Protein AF-A0AAQ3MXI7-F1 (afdb_monomer)

Solvent-accessible surface area (backbone atoms only — not comparable to full-atom values): 11170 Å² total; per-residue (Å²): 131,77,76,65,65,65,62,57,62,61,62,62,60,54,59,58,51,54,52,52,50,52,53,50,52,52,50,51,53,52,52,51,53,51,50,54,51,51,49,54,50,47,55,51,50,54,50,51,54,51,50,53,49,50,46,53,56,48,53,52,46,34,42,71,80,42,68,38,45,73,67,54,56,55,46,55,70,72,38,41,95,91,40,75,55,48,53,57,54,54,54,48,53,50,50,56,52,49,50,54,42,53,49,54,48,51,55,46,64,69,40,98,68,68,56,60,70,60,50,50,55,44,52,50,49,47,47,54,64,24,62,81,42,47,48,49,80,72,53,51,54,70,62,55,51,52,52,57,56,53,52,70,71,58,87,69,100,57,73,63,62,58,53,51,49,52,49,56,49,49,53,49,41,54,50,54,50,51,52,54,49,55,53,51,56,48,52,55,51,52,53,50,52,42,47,74,72,75,94

Foldseek 3Di:
DPPPVVVVVVVVVVVVVVVVVVVVVVVVVVVVVVVVVVVVVVVLVVVLVVLVVVLVVLVVVCVVVQLADVLLVVQVVPADPVHPCSSVVLVVVLLVLLVVLLVQLVVQLPDPDHPLVSNVVSLVVNCVSCVSGSCNVPLVSVVLNVVLVVVVVPDDPDPPPSSVSNVVSSVSNVVSSVVSVVSVVVSVVSVVVSVVSVD

Sequence (199 aa):
MASSQYKESQHLGLRGGIQNDKLAFEKIIIMQQEEIKMESLRLSMDGLVQLQKQLVDYTASLFHEGFLDEQFNQLQQLQDESNPDFVVEVVTLFFEDAERLLNELSKTLGQPSIDFKKLDAHVHQLKGSSSSWCLYKYLKFDEVIKNAALEHREFTESAFPSETLARNKTLKVTHEYSLVKSKLETLLRMEQQILAAGG

Mean predicted aligned error: 14.1 Å

Nearest PDB structures (foldseek):
  4euk-assembly1_B  TM=8.277E-01  e=2.729E-11  Arabidopsis thaliana
  3us6-assembly1_A  TM=8.211E-01  e=1.103E-10  Medicago truncatula
  4g78-assembly1_A  TM=8.743E-01  e=2.508E-08  Medicago truncatula
  5f5p-assembly2_H  TM=2.433E-01  e=5.923E-01  Homo sapiens
  2efk-assembly1_A-2  TM=2.640E-01  e=2.969E+00  Homo sapiens

pLDDT: mean 72.38, std 15.72, range [35.78, 95.06]

Secondary structure (DSSP, 8-state):
-TTSHHHHHHHHHHHHHHHHHHHHHHHHHHHHHHHHHHHHHHHHHHHHHHHHHHHHHHHHHHHHHTSS-HHHHHHHHT-BTTBTTHHHHHHHHHHHHHHHHHHHHHHHHTSSS--HHHHHHHHHHHHHHHHTSTTHHHH-HHHHHHHHHHHTTS--S-HHHHHHHHHHHHHHHHHHHHHHHHHHHHHHHHHHHHHHTT-

Radius of gyration: 34.11 Å; Cα contacts (8 Å, |Δi|>4): 88; chains: 1; bounding box: 52×32×130 Å

InterPro domains:
  IPR008207 Signal transduction histidine kinase, phosphotransfer (Hpt) domain [PF01627] (89-132)
  IPR008207 Signal transduction histidine kinase, phosphotransfer (Hpt) domain [PS50894] (83-197)
  IPR036641 HPT domain superfamily [G3DSA:1.20.120.160] (43-199)
  IPR036641 HPT dom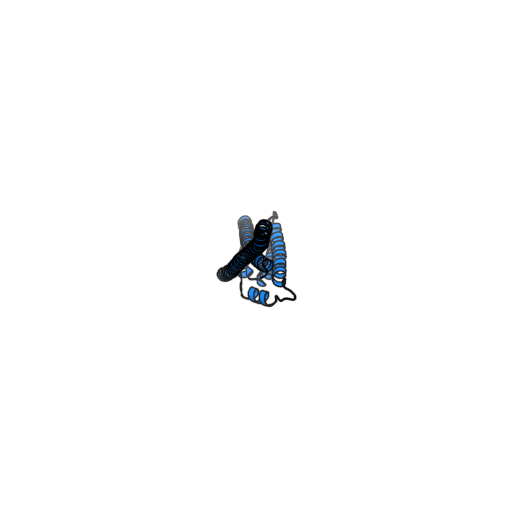ain superfamily [SSF47226] (49-193)
  IPR045871 Histidi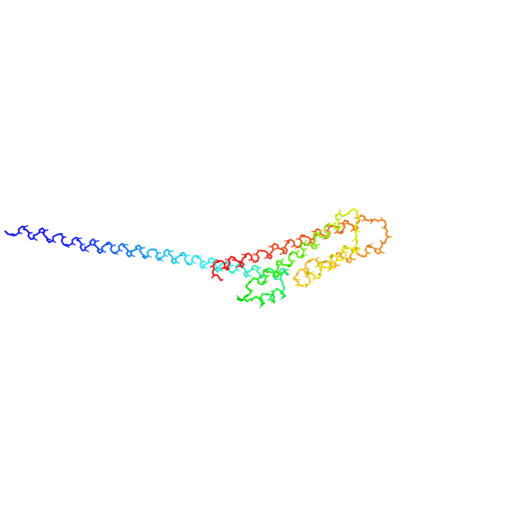ne-containing phosphotransfer protein 1-5/Phosphorelay intermediate protein YPD1 [PTHR28242] (50-194)

Structure (mmCIF, N/CA/C/O backbone):
data_AF-A0AAQ3MXI7-F1
#
_entry.id   AF-A0AAQ3MXI7-F1
#
loop_
_atom_site.group_PDB
_atom_site.id
_atom_site.type_symbol
_atom_site.label_atom_id
_atom_site.label_alt_id
_atom_site.label_comp_id
_atom_site.label_asym_id
_atom_site.label_entity_id
_atom_site.label_seq_id
_atom_site.pdbx_PDB_ins_code
_atom_site.Cartn_x
_atom_site.Cartn_y
_atom_site.Cartn_z
_atom_site.occupancy
_atom_site.B_iso_or_equiv
_atom_site.auth_seq_id
_atom_site.auth_comp_id
_atom_site.auth_asym_id
_atom_site.auth_atom_id
_atom_site.pdbx_PDB_model_num
ATOM 1 N N . MET A 1 1 ? -24.802 9.235 91.447 1.00 49.22 1 MET A N 1
ATOM 2 C CA . MET A 1 1 ? -24.653 8.108 90.494 1.00 49.22 1 MET A CA 1
ATOM 3 C C . MET A 1 1 ? -25.095 8.424 89.055 1.00 49.22 1 MET A C 1
ATOM 5 O O . MET A 1 1 ? -24.730 7.668 88.172 1.00 49.22 1 MET A O 1
ATOM 9 N N . ALA A 1 2 ? -25.771 9.547 88.762 1.00 47.91 2 ALA A N 1
ATOM 10 C CA . ALA A 1 2 ? -26.290 9.841 87.412 1.00 47.91 2 ALA A CA 1
ATOM 11 C C . ALA A 1 2 ? -25.309 10.520 86.418 1.00 47.91 2 ALA A C 1
ATOM 13 O O . ALA A 1 2 ? -25.630 10.651 85.245 1.00 47.91 2 ALA A O 1
ATOM 14 N N . SER A 1 3 ? -24.111 10.944 86.845 1.00 47.56 3 SER A N 1
ATOM 15 C CA . SER A 1 3 ? -23.201 11.732 85.984 1.00 47.56 3 SER A CA 1
ATOM 16 C C . SER A 1 3 ? -22.253 10.885 85.112 1.00 47.56 3 SER A C 1
ATOM 18 O O . SER A 1 3 ? -21.658 11.392 84.166 1.00 47.56 3 SER A O 1
ATOM 20 N N . SER A 1 4 ? -22.119 9.581 85.394 1.00 51.41 4 SER A N 1
ATOM 21 C CA . SER A 1 4 ? -21.195 8.699 84.656 1.00 51.41 4 SER A CA 1
ATOM 22 C C . SER A 1 4 ? -21.821 8.084 83.397 1.00 51.41 4 SER A C 1
ATOM 24 O O . SER A 1 4 ? -21.136 7.919 82.396 1.00 51.41 4 SER A O 1
ATOM 26 N N . GLN A 1 5 ? -23.134 7.822 83.399 1.00 48.19 5 GLN A N 1
ATOM 27 C CA . GLN A 1 5 ? -23.831 7.195 82.262 1.00 48.19 5 GLN A CA 1
ATOM 28 C C . GLN A 1 5 ? -24.098 8.159 81.090 1.00 48.19 5 GLN A C 1
ATOM 30 O O . GLN A 1 5 ? -24.275 7.724 79.950 1.00 48.19 5 GLN A O 1
ATOM 35 N N . TYR A 1 6 ? -24.067 9.475 81.332 1.00 40.91 6 TYR A N 1
ATOM 36 C CA . TYR A 1 6 ? -24.297 10.476 80.283 1.00 40.91 6 TYR A CA 1
ATOM 37 C C . TYR A 1 6 ? -23.060 10.743 79.407 1.00 40.91 6 TYR A C 1
ATOM 39 O O . TYR A 1 6 ? -23.203 11.172 78.264 1.00 40.91 6 TYR A O 1
ATOM 47 N N . LYS A 1 7 ? -21.844 10.449 79.896 1.00 49.06 7 LYS A N 1
ATOM 48 C CA . LYS A 1 7 ? -20.606 10.586 79.102 1.00 49.06 7 LYS A CA 1
ATOM 49 C C . LYS A 1 7 ? -20.312 9.375 78.213 1.00 49.06 7 LYS A C 1
ATOM 51 O O . LYS A 1 7 ? -19.715 9.541 77.156 1.00 49.06 7 LYS A O 1
ATOM 56 N N . GLU A 1 8 ? -20.776 8.185 78.585 1.00 44.69 8 GLU A N 1
ATOM 57 C CA . GLU A 1 8 ? -20.569 6.962 77.791 1.00 44.69 8 GLU A CA 1
ATOM 58 C C . GLU A 1 8 ? -21.511 6.865 76.581 1.00 44.69 8 GLU A C 1
ATOM 60 O O . GLU A 1 8 ? -21.140 6.331 75.537 1.00 44.69 8 GLU A O 1
ATOM 65 N N . SER A 1 9 ? -22.693 7.481 76.669 1.00 43.31 9 SER A N 1
ATOM 66 C CA . SER A 1 9 ? -23.689 7.456 75.590 1.00 43.31 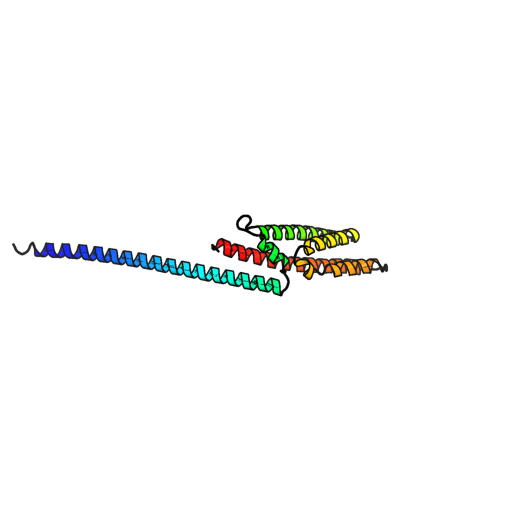9 SER A CA 1
ATOM 67 C C . SER A 1 9 ? -23.338 8.372 74.404 1.00 43.31 9 SER A C 1
ATOM 69 O O . SER A 1 9 ? -23.817 8.143 73.297 1.00 43.31 9 SER A O 1
ATOM 71 N N . GLN A 1 10 ? -22.465 9.374 74.585 1.00 48.25 10 GLN A N 1
ATOM 72 C CA . GLN A 1 10 ? -22.017 10.241 73.481 1.00 48.25 10 GLN A CA 1
ATOM 73 C C . GLN A 1 10 ? -20.818 9.683 72.701 1.00 48.25 10 GLN A C 1
ATOM 75 O O . GLN A 1 10 ? -20.609 10.059 71.550 1.00 48.25 10 GLN A O 1
ATOM 80 N N . HIS A 1 11 ? -20.058 8.743 73.270 1.00 46.53 11 HIS A N 1
ATOM 81 C CA . HIS A 1 11 ? -18.867 8.196 72.612 1.00 46.53 11 HIS A CA 1
ATOM 82 C C . HIS A 1 11 ? -19.168 7.014 71.669 1.00 46.53 11 HIS A C 1
ATOM 84 O O . HIS A 1 11 ? -18.399 6.752 70.742 1.00 46.53 11 HIS A O 1
ATOM 90 N N . LEU A 1 12 ? -20.299 6.325 71.868 1.00 46.84 12 LEU A N 1
ATOM 91 C CA . LEU A 1 12 ? -20.725 5.170 71.063 1.00 46.84 12 LEU A CA 1
ATOM 92 C C . LEU A 1 12 ? -21.532 5.555 69.806 1.00 46.84 12 LEU A C 1
ATOM 94 O O . LEU A 1 12 ? -21.466 4.840 68.809 1.00 46.84 12 LEU A O 1
ATOM 98 N N . GLY A 1 13 ? -22.219 6.706 69.800 1.00 43.72 13 GLY A N 1
ATOM 99 C CA . GLY A 1 13 ? -22.967 7.202 68.630 1.00 43.72 13 GLY A CA 1
ATOM 100 C C . GLY A 1 13 ? -22.093 7.814 67.526 1.00 43.72 13 GLY A C 1
ATOM 101 O O . GLY A 1 13 ? -22.430 7.732 66.348 1.00 43.72 13 GLY A O 1
ATOM 102 N N . LEU A 1 14 ? -20.931 8.372 67.880 1.00 47.31 14 LEU A N 1
ATOM 103 C CA . LEU A 1 14 ? -20.031 9.028 66.922 1.00 47.31 14 LEU A CA 1
ATOM 104 C C . LEU A 1 14 ? -19.205 8.027 66.101 1.00 47.31 14 LEU A C 1
ATOM 106 O O . LEU A 1 14 ? -18.895 8.277 64.941 1.00 47.31 14 LEU A O 1
ATOM 110 N N . ARG A 1 15 ? -18.879 6.857 66.664 1.00 48.19 15 ARG A N 1
ATOM 111 C CA . ARG A 1 15 ? -18.012 5.868 66.002 1.00 48.19 15 ARG A CA 1
ATOM 112 C C . ARG A 1 15 ? -18.724 5.097 64.879 1.00 48.19 15 ARG A C 1
ATOM 114 O O . ARG A 1 15 ? -18.084 4.754 63.893 1.00 48.19 15 ARG A O 1
ATOM 121 N N . GLY A 1 16 ? -20.037 4.872 65.003 1.00 47.38 16 GLY A N 1
ATOM 122 C CA . GLY A 1 16 ? -20.864 4.233 63.967 1.00 47.38 16 GLY A CA 1
ATOM 123 C C . GLY A 1 16 ? -21.221 5.158 62.795 1.00 47.38 16 GLY A C 1
ATOM 124 O O . GLY A 1 16 ? -21.245 4.706 61.654 1.00 47.38 16 GLY A O 1
ATOM 125 N N . GLY A 1 17 ? -21.428 6.457 63.056 1.00 50.31 17 GLY A N 1
ATOM 126 C CA . GLY A 1 17 ? -21.666 7.469 62.016 1.00 50.31 17 GLY A CA 1
ATOM 127 C C . GLY A 1 17 ? -20.436 7.713 61.137 1.00 50.31 17 GLY A C 1
ATOM 128 O O . GLY A 1 17 ? -20.529 7.638 59.919 1.00 50.31 17 GLY A O 1
ATOM 129 N N . ILE A 1 18 ? -19.255 7.866 61.749 1.00 53.06 18 ILE A N 1
ATOM 130 C CA . ILE A 1 18 ? -17.993 8.106 61.023 1.00 53.06 18 ILE A CA 1
ATOM 131 C C . ILE A 1 18 ? -17.599 6.908 60.138 1.00 53.06 18 ILE A C 1
ATOM 133 O O . ILE A 1 18 ? -17.061 7.089 59.047 1.00 53.06 18 ILE A O 1
ATOM 137 N N . GLN A 1 19 ? -17.865 5.673 60.581 1.00 54.72 19 GLN A N 1
ATOM 138 C CA . GLN A 1 19 ? -17.581 4.469 59.791 1.00 54.72 19 GLN A CA 1
ATOM 139 C C . GLN A 1 19 ? -18.526 4.344 58.579 1.00 54.72 19 GLN A C 1
ATOM 141 O O . GLN A 1 19 ? -18.075 3.973 57.496 1.00 54.72 19 GLN A O 1
ATOM 146 N N . ASN A 1 20 ? -19.812 4.682 58.750 1.00 57.47 20 ASN A N 1
ATOM 147 C CA . ASN A 1 20 ? -20.796 4.708 57.663 1.00 57.47 20 ASN A CA 1
ATOM 148 C C . ASN A 1 20 ? -20.512 5.824 56.653 1.00 57.47 20 ASN A C 1
ATOM 150 O O . ASN A 1 20 ? -20.605 5.575 55.453 1.00 57.47 20 ASN A O 1
ATOM 154 N N . ASP A 1 21 ? -20.095 7.005 57.114 1.00 69.44 21 ASP A N 1
ATOM 155 C CA . ASP A 1 21 ? -19.675 8.099 56.236 1.00 69.44 21 ASP A CA 1
ATOM 156 C C . ASP A 1 21 ? -18.425 7.709 55.447 1.00 69.44 21 ASP A C 1
ATOM 158 O O . ASP A 1 21 ? -18.384 7.879 54.232 1.00 69.44 21 ASP A O 1
ATOM 162 N N . LYS A 1 22 ? -17.428 7.090 56.095 1.00 74.94 22 LYS A N 1
ATOM 163 C CA . LYS A 1 22 ? -16.224 6.595 55.412 1.00 74.94 22 LYS A CA 1
ATOM 164 C C . LYS A 1 22 ? -16.557 5.564 54.327 1.00 74.94 22 LYS A C 1
ATOM 166 O O . LYS A 1 22 ? -16.015 5.650 53.229 1.00 74.94 22 LYS A O 1
ATOM 171 N N . LEU A 1 23 ? -17.468 4.631 54.611 1.00 77.81 23 LEU A N 1
ATOM 172 C CA . LEU A 1 23 ? -17.934 3.640 53.638 1.00 77.81 23 LEU A CA 1
ATOM 173 C C . LEU A 1 23 ? -18.733 4.288 52.493 1.00 77.81 23 LEU A C 1
ATOM 175 O O . LEU A 1 23 ? -18.631 3.854 51.347 1.00 77.81 23 LEU A O 1
ATOM 179 N N . ALA A 1 24 ? -19.521 5.326 52.782 1.00 81.88 24 ALA A N 1
ATOM 180 C CA . ALA A 1 24 ? -20.232 6.096 51.767 1.00 81.88 24 ALA A CA 1
ATOM 181 C C . ALA A 1 24 ? -19.259 6.856 50.851 1.00 81.88 24 ALA A C 1
ATOM 183 O O . ALA A 1 24 ? -19.406 6.794 49.632 1.00 81.88 24 ALA A O 1
ATOM 184 N N . PHE A 1 25 ? -18.226 7.492 51.412 1.00 78.69 25 PHE A N 1
ATOM 185 C CA . PHE A 1 25 ? -17.160 8.138 50.641 1.00 78.69 25 PHE A CA 1
ATOM 186 C C . PHE A 1 25 ? -16.397 7.142 49.762 1.00 78.69 25 PHE A C 1
ATOM 188 O O . PHE A 1 25 ? -16.161 7.419 48.590 1.00 78.69 25 PHE A O 1
ATOM 195 N N . GLU A 1 26 ? -16.054 5.968 50.292 1.00 85.12 26 GLU A N 1
ATOM 196 C CA . GLU A 1 26 ? -15.355 4.923 49.538 1.00 85.12 26 GLU A CA 1
ATOM 197 C C . GLU A 1 26 ? -16.203 4.403 48.366 1.00 85.12 26 GLU A C 1
ATOM 199 O O . GLU A 1 26 ? -15.708 4.294 47.245 1.00 85.12 26 GLU A O 1
ATOM 204 N N . LYS A 1 27 ? -17.512 4.197 48.577 1.00 86.25 27 LYS A N 1
ATOM 205 C CA . LYS A 1 27 ? -18.454 3.858 47.497 1.00 86.25 27 LYS A CA 1
ATOM 206 C C . LYS A 1 27 ? -18.556 4.956 46.439 1.00 86.25 27 LYS A C 1
ATOM 208 O O . LYS A 1 27 ? -18.598 4.636 45.257 1.00 86.25 27 LYS A O 1
ATOM 213 N N . ILE A 1 28 ? -18.586 6.229 46.839 1.00 87.81 28 ILE A N 1
ATOM 214 C CA . ILE A 1 28 ? -18.620 7.362 45.900 1.00 87.81 28 ILE A CA 1
ATOM 215 C C . ILE A 1 28 ? -17.356 7.388 45.036 1.00 87.81 28 ILE A C 1
ATOM 217 O O . ILE A 1 28 ? -17.464 7.547 43.823 1.00 87.81 28 ILE A O 1
ATOM 221 N N . ILE A 1 29 ? -16.178 7.171 45.627 1.00 86.56 29 ILE A N 1
ATOM 222 C CA . ILE A 1 29 ? -14.918 7.117 44.873 1.00 86.56 29 ILE A CA 1
ATOM 223 C C . ILE A 1 29 ? -14.911 5.950 43.880 1.00 86.56 29 ILE A C 1
ATOM 225 O O . ILE A 1 29 ? -14.522 6.143 42.731 1.00 86.56 29 ILE A O 1
ATOM 229 N N . ILE A 1 30 ? -15.371 4.762 44.285 1.00 89.19 30 ILE A N 1
ATOM 230 C CA . ILE A 1 30 ? -15.449 3.595 43.391 1.00 89.19 30 ILE A CA 1
ATOM 231 C C . ILE A 1 30 ? -16.408 3.864 42.223 1.00 89.19 30 ILE A C 1
ATOM 233 O O . ILE A 1 30 ? -16.045 3.620 41.076 1.00 89.19 30 ILE A O 1
ATOM 237 N N . MET A 1 31 ? -17.594 4.424 42.484 1.00 86.88 31 MET A N 1
ATOM 238 C CA . MET A 1 31 ? -18.558 4.764 41.427 1.00 86.88 31 MET A CA 1
ATOM 239 C C . MET A 1 31 ? -17.995 5.799 40.446 1.00 86.88 31 MET A C 1
ATOM 241 O O . MET A 1 31 ? -18.136 5.629 39.240 1.00 86.88 31 MET A O 1
ATOM 245 N N . GLN A 1 32 ? -17.301 6.831 40.940 1.00 85.06 32 GLN A N 1
ATOM 246 C CA . GLN A 1 32 ? -16.642 7.818 40.079 1.00 85.06 32 GLN A CA 1
ATOM 247 C C . GLN A 1 32 ? -15.519 7.195 39.241 1.00 85.06 32 GLN A C 1
ATOM 249 O O . GLN A 1 32 ? -15.362 7.537 38.072 1.00 85.06 32 GLN A O 1
ATOM 254 N N . GLN A 1 33 ? -14.748 6.258 39.802 1.00 79.00 33 GLN A N 1
ATOM 255 C CA . GLN A 1 33 ? -13.725 5.530 39.046 1.00 79.00 33 GLN A CA 1
ATOM 256 C C . GLN A 1 33 ? -14.333 4.643 37.953 1.00 79.00 33 GLN A C 1
ATOM 258 O O . GLN A 1 33 ? -13.790 4.595 36.849 1.00 79.00 33 GLN A O 1
ATOM 263 N N . GLU A 1 34 ? -15.452 3.965 38.222 1.00 89.44 34 GLU A N 1
ATOM 264 C CA . GLU A 1 34 ? -16.161 3.180 37.206 1.00 89.44 34 GLU A CA 1
ATOM 265 C C . GLU A 1 34 ? -16.783 4.060 36.117 1.00 89.44 34 GLU A C 1
ATOM 267 O O . GLU A 1 34 ? -16.694 3.711 34.942 1.00 89.44 34 GLU A O 1
ATOM 272 N N . GLU A 1 35 ? -17.344 5.217 36.473 1.00 90.50 35 GLU A N 1
ATOM 273 C CA . GLU A 1 35 ? -17.891 6.184 35.516 1.00 90.50 35 GLU A CA 1
ATOM 274 C C . GLU A 1 35 ? -16.799 6.736 34.589 1.00 90.50 35 GLU A C 1
ATOM 276 O O . GLU A 1 35 ? -16.945 6.688 33.368 1.00 90.50 35 GLU A O 1
ATOM 281 N N . ILE A 1 36 ? -15.653 7.149 35.146 1.00 87.12 36 ILE A N 1
ATOM 282 C CA . ILE A 1 36 ? -14.482 7.588 34.369 1.00 87.12 36 ILE A CA 1
ATOM 283 C C . ILE A 1 36 ? -13.983 6.464 33.452 1.00 87.12 36 ILE A C 1
ATOM 285 O O . ILE A 1 36 ? -13.644 6.706 32.293 1.00 87.12 36 ILE A O 1
ATOM 289 N N . LYS A 1 37 ? -13.947 5.221 33.946 1.00 88.88 37 LYS A N 1
ATOM 290 C CA . LYS A 1 37 ? -13.528 4.061 33.153 1.00 88.88 37 LYS A CA 1
ATOM 291 C C . LYS A 1 37 ? -14.500 3.775 32.006 1.00 88.88 37 LYS A C 1
ATOM 293 O O . LYS A 1 37 ? -14.053 3.493 30.898 1.00 88.88 37 LYS A O 1
ATOM 298 N N . MET A 1 38 ? -15.806 3.857 32.251 1.00 84.00 38 MET A N 1
ATOM 299 C CA . MET A 1 38 ? -16.835 3.656 31.228 1.00 84.00 38 MET A CA 1
ATOM 300 C C . MET A 1 38 ? -16.818 4.763 30.176 1.00 84.00 38 MET A C 1
ATOM 302 O O . MET A 1 38 ? -16.929 4.464 28.991 1.00 84.00 38 MET A O 1
ATOM 306 N N . GLU A 1 39 ? -16.616 6.016 30.579 1.00 87.44 39 GLU A N 1
ATOM 307 C CA . GLU A 1 39 ? -16.482 7.133 29.643 1.00 87.44 39 GLU A CA 1
ATOM 308 C C . GLU A 1 39 ? -15.208 7.003 28.796 1.00 87.44 39 GLU A C 1
ATOM 310 O O . GLU A 1 39 ? -15.249 7.159 27.578 1.00 87.44 39 GLU A O 1
ATOM 315 N N . SER A 1 40 ? -14.090 6.595 29.405 1.00 78.31 40 SER A N 1
ATOM 316 C CA . SER A 1 40 ? -12.856 6.282 28.675 1.00 78.31 40 SER A CA 1
ATOM 317 C C . SER A 1 40 ? -13.042 5.141 27.668 1.00 78.31 40 SER A C 1
ATOM 319 O O . SER A 1 40 ? -12.479 5.199 26.576 1.00 78.31 40 SER A O 1
ATOM 321 N N . LEU A 1 41 ? -13.811 4.105 28.018 1.00 83.44 41 LEU A N 1
ATOM 322 C CA . LEU A 1 41 ? -14.127 2.996 27.113 1.00 83.44 41 LEU A CA 1
ATOM 323 C C . LEU A 1 41 ? -15.030 3.445 25.958 1.00 83.44 41 LEU A C 1
ATOM 325 O O . LEU A 1 41 ? -14.797 3.044 24.821 1.00 83.44 41 LEU A O 1
ATOM 329 N N . ARG A 1 42 ? -16.024 4.298 26.226 1.00 79.88 42 ARG A N 1
ATOM 330 C CA . ARG A 1 42 ? -16.899 4.874 25.193 1.00 79.88 42 ARG A CA 1
ATOM 331 C C . ARG A 1 42 ? -16.119 5.727 24.203 1.00 79.88 42 ARG A C 1
ATOM 333 O O . ARG A 1 42 ? -16.211 5.475 23.011 1.00 79.88 42 ARG A O 1
ATOM 340 N N . LEU A 1 43 ? -15.286 6.644 24.694 1.00 80.19 43 LEU A N 1
ATOM 341 C CA . LEU A 1 43 ? -14.424 7.476 23.848 1.00 80.19 43 LEU A CA 1
ATOM 342 C C . LEU A 1 43 ? -13.487 6.629 22.972 1.00 80.19 43 LEU A C 1
ATOM 344 O O . LEU A 1 43 ? -13.270 6.954 21.806 1.00 80.19 43 LEU A O 1
ATOM 348 N N . SER A 1 44 ? -12.960 5.522 23.509 1.00 81.50 44 SER A N 1
ATOM 349 C CA . SER A 1 44 ? -12.146 4.571 22.742 1.00 81.50 44 SER A CA 1
ATOM 350 C C . SER A 1 44 ? -12.954 3.852 21.656 1.00 81.50 44 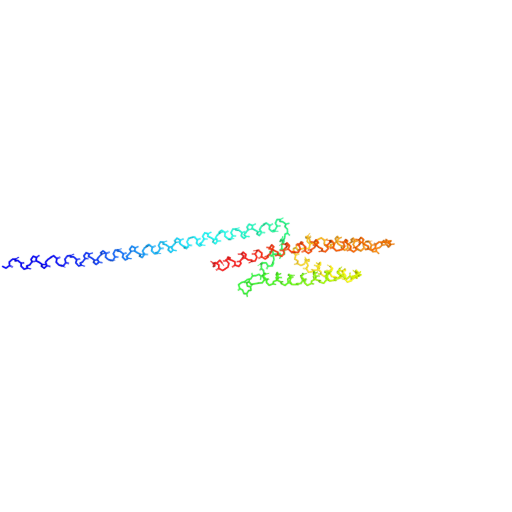SER A C 1
ATOM 352 O O . SER A 1 44 ? -12.461 3.681 20.543 1.00 81.50 44 SER A O 1
ATOM 354 N N . MET A 1 45 ? -14.186 3.437 21.964 1.00 83.06 45 MET A N 1
ATOM 355 C CA . MET A 1 45 ? -15.078 2.769 21.011 1.00 83.06 45 MET A CA 1
ATOM 356 C C . MET A 1 45 ? -15.515 3.724 19.892 1.00 83.06 45 MET A C 1
ATOM 358 O O . MET A 1 45 ? -15.453 3.364 18.720 1.00 83.06 45 MET A O 1
ATOM 362 N N . ASP A 1 46 ? -15.888 4.958 20.235 1.00 85.50 46 ASP A N 1
ATOM 363 C CA . ASP A 1 46 ? -16.264 5.988 19.262 1.00 85.50 46 ASP A CA 1
ATOM 364 C C . ASP A 1 46 ? -15.091 6.316 18.323 1.00 85.50 46 ASP A C 1
ATOM 366 O O . ASP A 1 46 ? -15.277 6.449 17.111 1.00 85.50 46 ASP A O 1
ATOM 370 N N . GLY A 1 47 ? -13.866 6.365 18.862 1.00 85.19 47 GLY A N 1
ATOM 371 C CA . GLY A 1 47 ? -12.642 6.516 18.073 1.00 85.19 47 GLY A CA 1
ATOM 372 C C . GLY A 1 47 ? -12.407 5.358 17.096 1.00 85.19 47 GLY A C 1
ATOM 373 O O . GLY A 1 47 ? -12.094 5.599 15.929 1.00 85.19 47 GLY A O 1
ATOM 374 N N . LEU A 1 48 ? -12.612 4.110 17.534 1.00 86.94 48 LEU A N 1
ATOM 375 C CA . LEU A 1 48 ? -12.486 2.925 16.677 1.00 86.94 48 LEU A CA 1
ATOM 376 C C . LEU A 1 48 ? -13.520 2.929 15.543 1.00 86.94 48 LEU A C 1
ATOM 378 O O . LEU A 1 48 ? -13.167 2.710 14.385 1.00 86.94 48 LEU A O 1
ATOM 382 N N . VAL A 1 49 ? -14.781 3.241 15.857 1.00 88.06 49 VAL A N 1
ATOM 383 C CA . VAL A 1 49 ? -15.862 3.346 14.863 1.00 88.06 49 VAL A CA 1
ATOM 384 C C . VAL A 1 49 ? -15.546 4.429 13.829 1.00 88.06 49 VAL A C 1
ATOM 386 O O . VAL A 1 49 ? -15.778 4.240 12.632 1.00 88.06 49 VAL A O 1
ATOM 389 N N . GLN A 1 50 ? -14.977 5.558 14.261 1.00 89.25 50 GLN A N 1
ATOM 390 C CA . GLN A 1 50 ? -14.564 6.619 13.348 1.00 89.25 50 GLN A CA 1
ATOM 391 C C . GLN A 1 50 ? -13.418 6.178 12.427 1.00 89.25 50 GLN A C 1
ATOM 393 O O . GLN A 1 50 ? -13.489 6.439 11.225 1.00 89.25 50 GLN A O 1
ATOM 398 N N . LEU A 1 51 ? -12.406 5.479 12.951 1.00 88.94 51 LEU A N 1
ATOM 399 C CA . LEU A 1 51 ? -11.298 4.941 12.153 1.00 88.94 51 LEU A CA 1
ATOM 400 C C . LEU A 1 51 ? -11.779 3.904 11.130 1.00 88.94 51 LEU A C 1
ATOM 402 O O . LEU A 1 51 ? -11.406 3.982 9.961 1.00 88.94 51 LEU A O 1
ATOM 406 N N . GLN A 1 52 ? -12.659 2.985 11.535 1.00 88.75 52 GLN A N 1
ATOM 407 C CA . GLN A 1 52 ? -13.268 2.003 10.633 1.00 88.75 52 GLN A CA 1
ATOM 408 C C . GLN A 1 52 ? -14.045 2.683 9.505 1.00 88.75 52 GLN A C 1
ATOM 410 O O . GLN A 1 52 ? -13.887 2.329 8.338 1.00 88.75 52 GLN A O 1
ATOM 415 N N . LYS A 1 53 ? -14.837 3.712 9.828 1.00 92.94 53 LYS A N 1
ATOM 416 C CA . LYS A 1 53 ? -15.542 4.497 8.811 1.00 92.94 53 LYS A CA 1
ATOM 417 C C . LYS A 1 53 ? -14.568 5.165 7.838 1.00 92.94 53 LYS A C 1
ATOM 419 O O . LYS A 1 53 ? -14.780 5.100 6.632 1.00 92.94 53 LYS A O 1
ATOM 424 N N . GLN A 1 54 ? -13.497 5.775 8.346 1.00 93.19 54 GLN A N 1
ATOM 425 C CA . GLN A 1 54 ? -12.475 6.389 7.497 1.00 93.19 54 GLN A CA 1
ATOM 426 C C . GLN A 1 54 ? -11.804 5.367 6.577 1.00 93.19 54 GLN A C 1
ATOM 428 O O . GLN A 1 54 ? -11.563 5.686 5.416 1.00 93.19 54 GLN A O 1
ATOM 433 N N . LEU A 1 55 ? -11.526 4.152 7.064 1.00 91.00 55 LEU A N 1
ATOM 434 C CA . LEU A 1 55 ? -10.962 3.080 6.245 1.00 91.00 55 LEU A CA 1
ATOM 435 C C . LEU A 1 55 ? -11.912 2.696 5.107 1.00 91.00 55 LEU A C 1
ATOM 437 O O . LEU A 1 55 ? -11.478 2.599 3.960 1.00 91.00 55 LEU A O 1
ATOM 441 N N . VAL A 1 56 ? -13.203 2.528 5.401 1.00 92.00 56 VAL A N 1
ATOM 442 C CA . VAL A 1 56 ? -14.223 2.211 4.389 1.00 92.00 56 VAL A CA 1
ATOM 443 C C . VAL A 1 56 ? -14.316 3.319 3.339 1.00 92.00 56 VAL A C 1
ATOM 445 O O . VAL A 1 56 ? -14.237 3.037 2.142 1.00 92.00 56 VAL A O 1
ATOM 448 N N . ASP A 1 57 ? -14.426 4.576 3.774 1.00 95.06 57 ASP A N 1
ATOM 449 C CA . ASP A 1 57 ? -14.532 5.733 2.878 1.00 95.06 57 ASP A CA 1
ATOM 450 C C . ASP A 1 57 ? -13.275 5.879 1.999 1.00 95.06 57 ASP A C 1
ATOM 452 O O . ASP A 1 57 ? -13.373 6.142 0.797 1.00 95.06 57 ASP A O 1
ATOM 456 N N . TYR A 1 58 ? -12.088 5.664 2.574 1.00 93.81 58 TYR A N 1
ATOM 457 C CA . TYR A 1 58 ? -10.819 5.722 1.849 1.00 93.81 58 TYR A CA 1
ATOM 458 C C . TYR A 1 58 ? -10.684 4.585 0.835 1.00 93.81 58 TYR A C 1
ATOM 460 O O . TYR A 1 58 ? -10.365 4.829 -0.325 1.00 93.81 58 TYR A O 1
ATOM 468 N N . THR A 1 59 ? -11.001 3.352 1.235 1.00 89.19 59 THR A N 1
ATOM 469 C CA . THR A 1 59 ? -10.983 2.183 0.344 1.00 89.19 59 THR A CA 1
ATOM 470 C C . THR A 1 59 ? -11.911 2.406 -0.849 1.00 89.19 59 THR A C 1
ATOM 472 O O . THR A 1 59 ? -11.507 2.218 -1.997 1.00 89.19 59 THR A O 1
ATOM 475 N N . ALA A 1 60 ? -13.129 2.899 -0.603 1.00 90.31 60 ALA A N 1
ATOM 476 C CA . ALA A 1 60 ? -14.076 3.242 -1.658 1.00 90.31 60 ALA A CA 1
ATOM 477 C C . ALA A 1 60 ? -13.534 4.328 -2.607 1.00 90.31 60 ALA A C 1
ATOM 479 O O . ALA A 1 60 ? -13.735 4.232 -3.820 1.00 90.31 60 ALA A O 1
ATOM 480 N N . SER A 1 61 ? -12.812 5.330 -2.085 1.00 92.19 61 SER A N 1
ATOM 481 C CA . SER A 1 61 ? -12.147 6.345 -2.914 1.00 92.19 61 SER A CA 1
ATOM 482 C C . SER A 1 61 ? -11.098 5.715 -3.829 1.00 92.19 61 SER A C 1
ATOM 484 O O . SER A 1 61 ? -11.079 6.014 -5.021 1.00 92.19 61 SER A O 1
ATOM 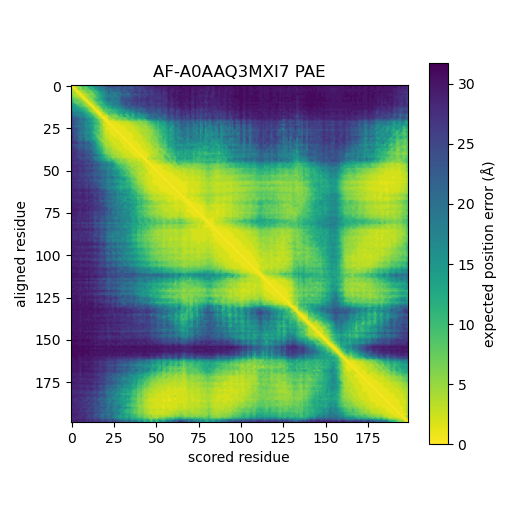486 N N . LEU A 1 62 ? -10.291 4.782 -3.317 1.00 86.12 62 LEU A N 1
ATOM 487 C CA . LEU A 1 62 ? -9.274 4.101 -4.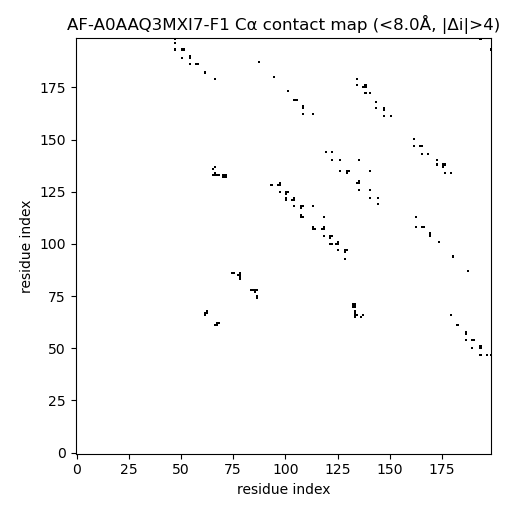114 1.00 86.12 62 LEU A CA 1
ATOM 488 C C . LEU A 1 62 ? -9.889 3.268 -5.246 1.00 86.12 62 LEU A C 1
ATOM 490 O O . LEU A 1 62 ? -9.377 3.307 -6.364 1.00 86.12 62 LEU A O 1
ATOM 494 N N . PHE A 1 63 ? -11.008 2.579 -5.008 1.00 85.19 63 PHE A N 1
ATOM 495 C CA . PHE A 1 63 ? -11.762 1.900 -6.072 1.00 85.19 63 PHE A CA 1
ATOM 496 C C . PHE A 1 63 ? -12.341 2.880 -7.099 1.00 85.19 63 PHE A C 1
ATOM 498 O O . PHE A 1 63 ? -12.289 2.620 -8.301 1.00 85.19 63 PHE A O 1
ATOM 505 N N . HIS A 1 64 ? -12.883 4.013 -6.645 1.00 86.31 64 HIS A N 1
ATOM 506 C CA . HIS A 1 64 ? -13.479 5.018 -7.526 1.00 86.31 64 HIS A CA 1
ATOM 507 C C . HIS A 1 64 ? -12.442 5.702 -8.423 1.00 86.31 64 HIS A C 1
ATOM 509 O O . HIS A 1 64 ? -12.663 5.858 -9.624 1.00 86.31 64 HIS A O 1
ATOM 515 N N . GLU A 1 65 ? -11.308 6.089 -7.843 1.00 82.06 65 GLU A N 1
ATOM 516 C CA . GLU A 1 65 ? -10.167 6.637 -8.572 1.00 82.06 65 GLU A CA 1
ATOM 517 C C . GLU A 1 65 ? -9.620 5.575 -9.543 1.00 82.06 65 GLU A C 1
ATOM 519 O O . GLU A 1 65 ? -9.259 5.903 -10.674 1.00 82.06 65 GLU A O 1
ATOM 524 N N . GLY A 1 66 ? -9.674 4.295 -9.140 1.00 77.06 66 GLY A N 1
ATOM 525 C CA . GLY A 1 66 ? -9.293 3.111 -9.915 1.00 77.06 66 GLY A CA 1
ATOM 526 C C . GLY A 1 66 ? -8.015 2.429 -9.424 1.00 77.06 66 GLY A C 1
ATOM 527 O O . GLY A 1 66 ? -7.517 1.539 -10.107 1.00 77.06 66 GLY A O 1
ATOM 528 N N . PHE A 1 67 ? -7.449 2.895 -8.297 1.00 77.00 67 PHE A N 1
ATOM 529 C CA . PHE A 1 67 ? -6.225 2.392 -7.647 1.00 77.00 67 PHE A CA 1
ATOM 530 C C . PHE A 1 67 ? -6.379 0.965 -7.141 1.00 77.00 67 PHE A C 1
ATOM 532 O O . PHE A 1 67 ? -5.385 0.252 -7.051 1.00 77.00 67 PHE A O 1
ATOM 539 N N . LEU A 1 68 ? -7.615 0.572 -6.840 1.00 80.69 68 LEU A N 1
ATOM 540 C CA . LEU A 1 68 ? -8.012 -0.789 -6.523 1.00 80.69 68 LEU A CA 1
ATOM 541 C C . LEU A 1 68 ? -8.996 -1.292 -7.583 1.00 80.69 68 LEU A C 1
ATOM 543 O O . LEU A 1 68 ? -9.760 -0.517 -8.167 1.00 80.69 68 LEU A O 1
ATOM 547 N N . ASP A 1 69 ? -8.982 -2.596 -7.818 1.00 80.38 69 ASP A N 1
ATOM 548 C CA . ASP A 1 69 ? -9.902 -3.305 -8.696 1.00 80.38 69 ASP A CA 1
ATOM 549 C C . ASP A 1 69 ? -10.301 -4.653 -8.080 1.00 80.38 69 ASP A C 1
ATOM 551 O O . ASP A 1 69 ? -9.954 -4.974 -6.943 1.00 80.38 69 ASP A O 1
ATOM 555 N N . GLU A 1 70 ? -11.060 -5.446 -8.829 1.00 81.12 70 GLU A N 1
ATOM 556 C CA . GLU A 1 70 ? -11.584 -6.725 -8.352 1.00 81.12 70 GLU A CA 1
ATOM 557 C C . GLU A 1 70 ? -10.492 -7.725 -7.930 1.00 81.12 70 GLU A C 1
ATOM 559 O O . GLU A 1 70 ? -10.743 -8.575 -7.079 1.00 81.12 70 GLU A O 1
ATOM 564 N N . GLN A 1 71 ? -9.267 -7.619 -8.458 1.00 77.75 71 GLN A N 1
ATOM 565 C CA . GLN A 1 71 ? -8.161 -8.479 -8.024 1.00 77.75 71 GLN A CA 1
ATOM 566 C C . GLN A 1 71 ? -7.745 -8.168 -6.584 1.00 77.75 71 GLN A C 1
ATOM 568 O O . GLN A 1 71 ? -7.372 -9.080 -5.850 1.00 77.75 71 GLN A O 1
ATOM 573 N N . PHE A 1 72 ? -7.869 -6.913 -6.141 1.00 80.50 72 PHE A N 1
ATOM 574 C CA . PHE A 1 72 ? -7.634 -6.565 -4.741 1.00 80.50 72 PHE A CA 1
ATOM 575 C C . PHE A 1 72 ? -8.679 -7.208 -3.817 1.00 80.50 72 PHE A C 1
ATOM 577 O O . PHE A 1 72 ? -8.319 -7.748 -2.775 1.00 80.50 72 PHE A O 1
ATOM 584 N N . ASN A 1 73 ? -9.952 -7.251 -4.230 1.00 83.44 73 ASN A N 1
ATOM 585 C CA . ASN A 1 73 ? -10.996 -7.965 -3.480 1.00 83.44 73 ASN A CA 1
ATOM 586 C C . ASN A 1 73 ? -10.681 -9.463 -3.363 1.00 83.44 73 ASN A C 1
ATOM 588 O O . ASN A 1 73 ? -10.859 -10.057 -2.302 1.00 83.44 73 ASN A O 1
ATOM 592 N N . GLN A 1 74 ? -10.193 -10.078 -4.443 1.00 83.00 74 GLN A N 1
ATOM 593 C CA . GLN A 1 74 ? -9.773 -11.482 -4.435 1.00 83.00 74 GLN A CA 1
ATOM 594 C C . GLN A 1 74 ? -8.584 -11.709 -3.498 1.00 83.00 74 GLN A C 1
ATOM 596 O O . GLN A 1 74 ? -8.566 -12.697 -2.772 1.00 83.00 74 GLN A O 1
ATOM 601 N N . LEU A 1 75 ? -7.623 -10.782 -3.473 1.00 82.81 75 LEU A N 1
ATOM 602 C CA . LEU A 1 75 ? -6.490 -10.826 -2.553 1.00 82.81 75 LEU A CA 1
ATOM 603 C C . LEU A 1 75 ? -6.954 -10.785 -1.089 1.00 82.81 75 LEU A C 1
ATOM 605 O O . LEU A 1 75 ? -6.505 -11.599 -0.287 1.00 82.81 75 LEU A O 1
ATOM 609 N N . GLN A 1 76 ? -7.890 -9.890 -0.756 1.00 82.81 76 GLN A N 1
ATOM 610 C CA . GLN A 1 76 ? -8.458 -9.801 0.592 1.00 82.81 76 GLN A CA 1
ATOM 611 C C . GLN A 1 76 ? -9.214 -11.075 0.999 1.00 82.81 76 GLN A C 1
ATOM 613 O O . GLN A 1 76 ? -9.156 -11.468 2.156 1.00 82.81 76 GLN A O 1
ATOM 618 N N . GLN A 1 77 ? -9.880 -11.762 0.064 1.00 85.31 77 GLN A N 1
ATOM 619 C CA . GLN A 1 77 ? -10.576 -13.030 0.343 1.00 85.31 77 GLN A CA 1
ATOM 620 C C . GLN A 1 77 ? -9.635 -14.201 0.658 1.00 85.31 77 GLN A C 1
ATOM 622 O O . GLN A 1 77 ? -10.081 -15.203 1.215 1.00 85.31 77 GLN A O 1
ATOM 627 N N . LEU A 1 78 ? -8.361 -14.105 0.274 1.00 85.75 78 LEU A N 1
ATOM 628 C CA . LEU A 1 78 ? -7.342 -15.112 0.576 1.00 85.75 78 LEU A CA 1
ATOM 629 C C . LEU A 1 78 ? -6.690 -14.900 1.949 1.00 85.75 78 LEU A C 1
ATOM 631 O O . LEU A 1 78 ? -5.976 -15.784 2.417 1.00 85.75 78 LEU A O 1
ATOM 635 N N . GLN A 1 79 ? -6.919 -13.747 2.581 1.00 84.00 79 GLN A N 1
ATOM 636 C CA . GLN A 1 79 ? -6.488 -13.484 3.947 1.00 84.00 79 GLN A CA 1
ATOM 637 C C . GLN A 1 79 ? -7.446 -14.157 4.934 1.00 84.00 79 GLN A C 1
ATOM 639 O O . GLN A 1 79 ? -8.665 -14.010 4.836 1.00 84.00 79 GLN A O 1
ATOM 644 N N . ASP A 1 80 ? -6.893 -14.872 5.908 1.00 86.00 80 ASP A N 1
ATOM 645 C CA . ASP A 1 80 ? -7.653 -15.551 6.956 1.00 86.00 80 ASP A CA 1
ATOM 646 C C . ASP A 1 80 ? -6.934 -15.469 8.314 1.00 86.00 80 ASP A C 1
ATOM 648 O O . ASP A 1 80 ? -5.865 -14.874 8.438 1.00 86.00 80 ASP A O 1
ATOM 652 N N . GLU A 1 81 ? -7.521 -16.061 9.356 1.00 84.62 81 GLU A N 1
ATOM 653 C CA . GLU A 1 81 ? -6.936 -16.072 10.707 1.00 84.62 81 GLU A CA 1
ATOM 654 C C . GLU A 1 81 ? -5.587 -16.813 10.784 1.00 84.62 81 GLU A C 1
ATOM 656 O O . GLU A 1 81 ? -4.805 -16.576 11.704 1.00 84.62 81 GLU A O 1
ATOM 661 N N . SER A 1 82 ? -5.306 -17.718 9.838 1.00 89.12 82 SER A N 1
ATOM 662 C CA . SER A 1 82 ? -4.044 -18.465 9.764 1.00 89.12 82 SER A CA 1
ATOM 663 C C . SER A 1 82 ? -2.955 -17.690 9.019 1.00 89.12 82 SER A C 1
ATOM 665 O O . SER A 1 82 ? -1.772 -17.954 9.242 1.00 89.12 82 SER A O 1
ATOM 667 N N . ASN A 1 83 ? -3.335 -16.743 8.158 1.00 84.25 83 ASN A N 1
ATOM 668 C CA . ASN A 1 83 ? -2.431 -15.841 7.455 1.00 84.25 83 ASN A CA 1
ATOM 669 C C . ASN A 1 83 ? -2.972 -14.395 7.418 1.00 84.25 83 ASN A C 1
ATOM 671 O O . ASN A 1 83 ? -3.390 -13.918 6.357 1.00 84.25 83 ASN A O 1
ATOM 675 N N . PRO A 1 84 ? -2.968 -13.682 8.561 1.00 84.62 84 PRO A N 1
ATOM 676 C CA . PRO A 1 84 ? -3.533 -12.337 8.661 1.00 84.62 84 PRO A CA 1
ATOM 677 C C . PRO A 1 84 ? -2.726 -11.282 7.893 1.00 84.62 84 PRO A C 1
ATOM 679 O O . PRO A 1 84 ? -3.267 -10.233 7.560 1.00 84.62 84 PRO A O 1
ATOM 682 N N . ASP A 1 85 ? -1.458 -11.558 7.582 1.00 85.38 85 ASP A N 1
ATOM 683 C CA . ASP A 1 85 ? -0.557 -10.625 6.901 1.00 85.38 85 ASP A CA 1
ATOM 684 C C . ASP A 1 85 ? -0.500 -10.844 5.378 1.00 85.38 85 ASP A C 1
ATOM 686 O O . ASP A 1 85 ? 0.220 -10.126 4.685 1.00 85.38 85 ASP A O 1
ATOM 690 N N . PHE A 1 86 ? -1.276 -11.788 4.824 1.00 85.25 86 PHE A N 1
ATOM 691 C CA . PHE A 1 86 ? -1.215 -12.165 3.405 1.00 85.25 86 PHE A CA 1
ATOM 692 C C . PHE A 1 86 ? -1.274 -10.963 2.451 1.00 85.25 86 PHE A C 1
ATOM 694 O O . PHE A 1 86 ? -0.432 -10.822 1.564 1.00 85.25 86 PHE A O 1
ATOM 701 N N . VAL A 1 87 ? -2.250 -10.068 2.632 1.00 83.25 87 VAL A N 1
ATOM 702 C CA . VAL A 1 87 ? -2.403 -8.887 1.770 1.00 83.25 87 VAL A CA 1
ATOM 703 C C . VAL A 1 87 ? -1.181 -7.977 1.875 1.00 83.25 87 VAL A C 1
ATOM 705 O O . VAL A 1 87 ? -0.668 -7.517 0.855 1.00 83.25 87 VAL A O 1
ATOM 708 N N . VAL A 1 88 ? -0.682 -7.756 3.094 1.00 84.19 88 VAL A N 1
ATOM 709 C CA . VAL A 1 88 ? 0.497 -6.921 3.359 1.00 84.19 88 VAL A CA 1
ATOM 710 C C . VAL A 1 88 ? 1.734 -7.510 2.688 1.00 84.19 88 VAL A C 1
ATOM 712 O O . VAL A 1 88 ? 2.461 -6.779 2.014 1.00 84.19 88 VAL A O 1
ATOM 715 N N . GLU A 1 89 ? 1.971 -8.814 2.827 1.00 85.50 89 GLU A N 1
ATOM 716 C CA . GLU A 1 89 ? 3.106 -9.508 2.212 1.00 85.50 89 GLU A CA 1
ATOM 717 C C . GLU A 1 89 ? 3.069 -9.392 0.688 1.00 85.50 89 GLU A C 1
ATOM 719 O O . GLU A 1 89 ? 4.062 -9.021 0.059 1.00 85.50 89 GLU A O 1
ATOM 724 N N . VAL A 1 90 ? 1.908 -9.648 0.086 1.00 82.31 90 VAL A N 1
ATOM 725 C CA . VAL A 1 90 ? 1.752 -9.644 -1.370 1.00 82.31 90 VAL A CA 1
ATOM 726 C C . VAL A 1 90 ? 1.903 -8.218 -1.923 1.00 82.31 90 VAL A C 1
ATOM 728 O O . VAL A 1 90 ? 2.629 -8.022 -2.902 1.00 82.31 90 VAL A O 1
ATOM 731 N N . VAL A 1 91 ? 1.331 -7.203 -1.260 1.00 80.31 91 VAL A N 1
ATOM 732 C CA . VAL A 1 91 ? 1.537 -5.780 -1.605 1.00 80.31 91 VAL A CA 1
ATOM 733 C C . VAL A 1 91 ? 3.009 -5.370 -1.446 1.00 80.31 91 VAL A C 1
ATOM 735 O O . VAL A 1 91 ? 3.546 -4.645 -2.286 1.00 80.31 91 VAL A O 1
ATOM 738 N N . THR A 1 92 ? 3.685 -5.846 -0.398 1.00 83.88 92 THR A N 1
ATOM 739 C CA . THR A 1 92 ? 5.101 -5.538 -0.145 1.00 83.88 92 THR A CA 1
ATOM 740 C C . THR A 1 92 ? 5.993 -6.110 -1.242 1.00 83.88 92 THR A C 1
ATOM 742 O O . THR A 1 92 ? 6.781 -5.369 -1.831 1.00 83.88 92 THR A O 1
ATOM 745 N N . LEU A 1 93 ? 5.812 -7.387 -1.593 1.00 83.62 93 LEU A N 1
ATOM 746 C CA . LEU A 1 93 ? 6.545 -8.038 -2.684 1.00 83.62 93 LEU A CA 1
ATOM 747 C C . LEU A 1 93 ? 6.346 -7.308 -4.015 1.00 83.62 93 LEU A C 1
ATOM 749 O O . LEU A 1 93 ? 7.295 -7.121 -4.778 1.00 83.62 93 LEU A O 1
ATOM 753 N N . PHE A 1 94 ? 5.122 -6.844 -4.281 1.00 79.00 94 PHE A N 1
ATOM 754 C CA . PHE A 1 94 ? 4.845 -6.035 -5.460 1.00 79.00 94 PHE A CA 1
ATOM 755 C C . PHE A 1 94 ? 5.684 -4.747 -5.489 1.00 79.00 94 PHE A C 1
ATOM 757 O O . PHE A 1 94 ? 6.282 -4.431 -6.523 1.00 79.00 94 PHE A O 1
ATOM 764 N N . PHE A 1 95 ? 5.755 -4.008 -4.377 1.00 80.94 95 PHE A N 1
ATOM 765 C CA . PHE A 1 95 ? 6.553 -2.781 -4.310 1.00 80.94 95 PHE A CA 1
ATOM 766 C C . PHE A 1 95 ? 8.045 -3.039 -4.455 1.00 80.94 95 PHE A C 1
ATOM 768 O O . PHE A 1 95 ? 8.712 -2.301 -5.178 1.00 80.94 95 PHE A O 1
ATOM 775 N N . GLU A 1 96 ? 8.563 -4.095 -3.833 1.00 85.44 96 GLU A N 1
ATOM 776 C CA . GLU A 1 96 ? 9.969 -4.479 -3.968 1.00 85.44 96 GLU A CA 1
ATOM 777 C C . GLU A 1 96 ? 10.336 -4.758 -5.433 1.00 85.44 96 GLU A C 1
ATOM 779 O O . GLU A 1 96 ? 11.335 -4.239 -5.947 1.00 85.44 96 GLU A O 1
ATOM 784 N N . ASP A 1 97 ? 9.497 -5.517 -6.144 1.00 80.81 97 ASP A N 1
ATOM 785 C CA . ASP A 1 97 ? 9.716 -5.813 -7.558 1.00 80.81 97 ASP A CA 1
ATOM 786 C C . ASP A 1 97 ? 9.566 -4.574 -8.448 1.00 80.81 97 ASP A C 1
ATOM 788 O O . ASP A 1 97 ? 10.385 -4.347 -9.349 1.00 80.81 97 ASP A O 1
ATOM 792 N N . ALA A 1 98 ? 8.552 -3.744 -8.199 1.00 78.19 98 ALA A N 1
ATOM 793 C CA . ALA A 1 98 ? 8.334 -2.513 -8.947 1.00 78.19 98 ALA A CA 1
ATOM 794 C C . ALA A 1 98 ? 9.492 -1.520 -8.757 1.00 78.19 98 ALA A C 1
ATOM 796 O O . ALA A 1 98 ? 9.993 -0.970 -9.739 1.00 78.19 98 ALA A O 1
ATOM 797 N N . GLU A 1 99 ? 9.985 -1.335 -7.531 1.00 84.06 99 GLU A N 1
ATOM 798 C CA . GLU A 1 99 ? 11.146 -0.489 -7.238 1.00 84.06 99 GLU A CA 1
ATOM 799 C C . GLU A 1 99 ? 12.415 -0.992 -7.897 1.00 84.06 99 GLU A C 1
ATOM 801 O O . GLU A 1 99 ? 13.155 -0.206 -8.496 1.00 84.06 99 GLU A O 1
ATOM 806 N N . ARG A 1 100 ? 12.668 -2.302 -7.838 1.00 88.00 100 ARG A N 1
ATOM 807 C CA . ARG A 1 100 ? 13.801 -2.909 -8.536 1.00 88.00 100 ARG A CA 1
ATOM 808 C C . ARG A 1 100 ? 13.748 -2.591 -10.030 1.00 88.00 100 ARG A C 1
ATOM 810 O O . ARG A 1 100 ? 14.748 -2.150 -10.598 1.00 88.00 100 ARG A O 1
ATOM 817 N N . LEU A 1 101 ? 12.587 -2.760 -10.660 1.00 80.19 101 LEU A N 1
ATOM 818 C CA . LEU A 1 101 ? 12.397 -2.506 -12.089 1.00 80.19 101 LEU A CA 1
ATOM 819 C C . LEU A 1 101 ? 12.505 -1.015 -12.445 1.00 80.19 101 LEU A C 1
ATOM 821 O O . LEU A 1 101 ? 13.172 -0.672 -13.423 1.00 80.19 101 LEU A O 1
ATOM 825 N N . LEU A 1 102 ? 11.929 -0.116 -11.643 1.00 80.38 102 LEU A N 1
ATOM 826 C CA . LEU A 1 102 ? 12.051 1.338 -11.821 1.00 80.38 102 LEU A CA 1
ATOM 827 C C . LEU A 1 102 ? 13.494 1.825 -11.659 1.00 80.38 102 LEU A C 1
ATOM 829 O O . LEU A 1 102 ? 13.945 2.698 -12.408 1.00 80.38 102 LEU A O 1
ATOM 833 N N . ASN A 1 103 ? 14.241 1.240 -10.725 1.00 85.94 103 ASN A N 1
ATOM 834 C CA . ASN A 1 103 ? 15.658 1.527 -10.539 1.00 85.94 103 ASN A CA 1
ATOM 835 C C . ASN A 1 103 ? 16.479 1.085 -11.754 1.00 85.94 103 ASN A C 1
ATOM 837 O O . ASN A 1 103 ? 17.313 1.847 -12.244 1.00 85.94 103 ASN A O 1
ATOM 841 N N . GLU A 1 104 ? 16.234 -0.112 -12.286 1.00 83.81 104 GLU A N 1
ATOM 842 C CA . GLU A 1 104 ? 16.927 -0.588 -13.485 1.00 83.81 104 GLU A CA 1
ATOM 843 C C . GLU A 1 104 ? 16.554 0.219 -14.747 1.00 83.81 104 GLU A C 1
ATOM 845 O O . GLU A 1 104 ? 17.426 0.517 -15.574 1.00 83.81 104 GLU A O 1
ATOM 850 N N . LEU A 1 105 ? 15.297 0.666 -14.870 1.00 76.19 105 LEU A N 1
ATOM 851 C CA . LEU A 1 105 ? 14.875 1.623 -15.902 1.00 76.19 105 LEU A CA 1
ATOM 852 C C . LEU A 1 105 ? 15.634 2.949 -15.775 1.00 76.19 105 LEU A C 1
ATOM 854 O O . LEU A 1 105 ? 16.214 3.428 -16.750 1.00 76.19 105 LEU A O 1
ATOM 858 N N . SER A 1 106 ? 15.696 3.509 -14.567 1.00 80.50 106 SER A N 1
ATOM 859 C CA . SER A 1 106 ? 16.395 4.771 -14.293 1.00 80.50 106 SER A CA 1
ATOM 860 C C . SER A 1 106 ? 17.889 4.674 -14.615 1.00 80.50 106 SER A C 1
ATOM 862 O O . SER A 1 106 ? 18.443 5.564 -15.260 1.00 80.50 106 SER A O 1
ATOM 864 N N . LYS A 1 107 ? 18.537 3.557 -14.254 1.00 84.00 107 LYS A N 1
ATOM 865 C CA . LYS A 1 107 ? 19.940 3.286 -14.608 1.00 84.00 107 LYS A CA 1
ATOM 866 C C . LYS A 1 107 ? 20.151 3.214 -16.117 1.00 84.00 107 LYS A C 1
ATOM 868 O O . LYS A 1 107 ? 21.139 3.753 -16.607 1.00 84.00 107 LYS A O 1
ATOM 873 N N . THR A 1 108 ? 19.245 2.555 -16.841 1.00 76.94 108 THR A N 1
ATOM 874 C CA . THR A 1 108 ? 19.334 2.395 -18.302 1.00 76.94 108 THR A CA 1
ATOM 875 C C . THR A 1 108 ? 19.202 3.743 -19.019 1.00 76.94 108 THR A C 1
ATOM 877 O O . THR A 1 108 ? 19.937 4.008 -19.964 1.00 76.94 108 THR A O 1
ATOM 880 N N . LEU A 1 109 ? 18.334 4.632 -18.530 1.00 71.44 109 LEU A N 1
ATOM 881 C CA . LEU A 1 109 ? 18.120 5.974 -19.095 1.00 71.44 109 LEU A CA 1
ATOM 882 C C . LEU A 1 109 ? 19.178 7.007 -18.675 1.00 71.44 109 LEU A C 1
ATOM 884 O O . LEU A 1 109 ? 19.341 8.038 -19.335 1.00 71.44 109 LEU A O 1
ATOM 888 N N . GLY A 1 110 ? 19.875 6.746 -17.567 1.00 74.50 110 GLY A N 1
ATOM 889 C CA . GLY A 1 110 ? 21.003 7.543 -17.086 1.00 74.50 110 GLY A CA 1
ATOM 890 C C . GLY A 1 110 ? 22.317 7.270 -17.824 1.00 74.50 110 GLY A C 1
ATOM 891 O O . GLY A 1 110 ? 23.299 7.967 -17.577 1.00 74.50 110 GLY A O 1
ATOM 892 N N . GLN A 1 111 ? 22.358 6.274 -18.717 1.00 77.38 111 GLN A N 1
ATOM 893 C CA . GLN A 1 111 ? 23.532 6.012 -19.549 1.00 77.38 111 GLN A CA 1
ATOM 894 C C . GLN A 1 111 ? 23.699 7.088 -20.641 1.00 77.38 111 GLN A C 1
ATOM 896 O O . GLN A 1 111 ? 22.699 7.625 -21.124 1.00 77.38 111 GLN A O 1
ATOM 901 N N . PRO A 1 112 ? 24.944 7.366 -21.082 1.00 70.62 112 PRO A N 1
ATOM 902 C CA . PRO A 1 112 ? 25.220 8.292 -22.186 1.00 70.62 112 PRO A CA 1
ATOM 903 C C . PRO A 1 112 ? 24.588 7.875 -23.520 1.00 70.62 112 PRO A C 1
ATOM 905 O O . PRO A 1 112 ? 24.340 8.722 -24.367 1.00 70.62 112 PRO A O 1
ATOM 908 N N . SER A 1 113 ? 24.350 6.575 -23.704 1.00 74.25 113 SER A N 1
ATOM 909 C CA . SER A 1 113 ? 23.626 6.000 -24.836 1.00 74.25 113 SER A CA 1
ATOM 910 C C . SER A 1 113 ? 22.623 4.978 -24.310 1.00 74.25 113 SER A C 1
ATOM 912 O O . SER A 1 113 ? 23.004 4.084 -23.547 1.00 74.25 113 SER A O 1
ATOM 914 N N . ILE A 1 114 ? 21.360 5.090 -24.713 1.00 72.19 114 ILE A N 1
ATOM 915 C CA . ILE A 1 114 ? 20.283 4.228 -24.214 1.00 72.19 114 ILE A CA 1
ATOM 916 C C . ILE A 1 114 ? 20.231 2.919 -25.015 1.00 72.19 114 ILE A C 1
ATOM 918 O O . ILE A 1 114 ? 20.049 2.927 -26.231 1.00 72.19 114 ILE A O 1
ATOM 922 N N . ASP A 1 115 ? 20.340 1.778 -24.328 1.00 76.56 115 ASP A N 1
ATOM 923 C CA . ASP A 1 115 ? 20.039 0.466 -24.915 1.00 76.56 115 ASP A CA 1
ATOM 924 C C . ASP A 1 115 ? 18.520 0.243 -24.916 1.00 76.56 115 ASP A C 1
ATOM 926 O O . ASP A 1 115 ? 17.924 -0.179 -23.919 1.00 76.56 115 ASP A O 1
ATOM 930 N N . PHE A 1 116 ? 17.884 0.533 -26.052 1.00 69.81 116 PHE A N 1
ATOM 931 C CA . PHE A 1 116 ? 16.436 0.410 -26.218 1.00 69.81 116 PHE A CA 1
ATOM 932 C C . PHE A 1 116 ? 15.926 -1.029 -26.104 1.00 69.81 116 PHE A C 1
ATOM 934 O O . PHE A 1 116 ? 14.790 -1.232 -25.682 1.00 69.81 116 PHE A O 1
ATOM 941 N N . LYS A 1 117 ? 16.748 -2.038 -26.415 1.00 74.31 117 LYS A N 1
ATOM 942 C CA . LYS A 1 117 ? 16.356 -3.446 -26.263 1.00 74.31 117 LYS A CA 1
ATOM 943 C C . LYS A 1 117 ? 16.294 -3.824 -24.788 1.00 74.31 117 LYS A C 1
ATOM 945 O O . LYS A 1 117 ? 15.373 -4.520 -24.359 1.00 74.31 117 LYS A O 1
ATOM 950 N N . LYS A 1 118 ? 17.256 -3.339 -23.999 1.00 76.00 118 LYS A N 1
ATOM 951 C CA . LYS A 1 118 ? 17.227 -3.487 -22.543 1.00 76.00 118 LYS A CA 1
ATOM 952 C C . LYS A 1 118 ? 16.050 -2.713 -21.946 1.00 76.00 118 LYS A C 1
ATOM 954 O O . LYS A 1 118 ? 15.314 -3.286 -21.148 1.00 76.00 118 LYS A O 1
ATOM 959 N N . LEU A 1 119 ? 15.835 -1.465 -22.369 1.00 73.19 119 LEU A N 1
ATOM 960 C CA . LEU A 1 119 ? 14.713 -0.633 -21.924 1.00 73.19 119 LEU A CA 1
ATOM 961 C C . LEU A 1 119 ? 13.358 -1.319 -22.169 1.00 73.19 119 LEU A C 1
ATOM 963 O O . LEU A 1 119 ? 12.551 -1.413 -21.247 1.00 73.19 119 LEU A O 1
ATOM 967 N N . ASP A 1 120 ? 13.142 -1.856 -23.372 1.00 68.62 120 ASP A N 1
ATOM 968 C CA . ASP A 1 120 ? 11.915 -2.569 -23.743 1.00 68.62 120 ASP A CA 1
ATOM 969 C C . ASP A 1 120 ? 11.670 -3.793 -22.850 1.00 68.62 120 ASP A C 1
ATOM 971 O O . ASP A 1 120 ? 10.585 -3.952 -22.294 1.00 68.62 120 ASP A O 1
ATOM 975 N N . ALA A 1 121 ? 12.709 -4.596 -22.598 1.00 77.56 121 ALA A N 1
ATOM 976 C CA . ALA A 1 121 ? 12.609 -5.747 -21.704 1.00 77.56 121 ALA A CA 1
ATOM 977 C C . ALA A 1 121 ? 12.214 -5.351 -20.268 1.00 77.56 121 ALA A C 1
ATOM 979 O O . ALA A 1 121 ? 11.427 -6.048 -19.628 1.00 77.56 121 ALA A O 1
ATOM 980 N N . HIS A 1 122 ? 12.729 -4.227 -19.763 1.00 73.94 122 HIS A N 1
ATOM 981 C CA . HIS A 1 122 ? 12.436 -3.755 -18.406 1.00 73.94 122 HIS A CA 1
ATOM 982 C C . HIS A 1 122 ? 11.009 -3.228 -18.290 1.00 73.94 122 HIS A C 1
ATOM 984 O O . HIS A 1 122 ? 10.314 -3.533 -17.322 1.00 73.94 122 HIS A O 1
ATOM 990 N N . VAL A 1 123 ? 10.541 -2.490 -19.298 1.00 70.06 123 VAL A N 1
ATOM 991 C CA . VAL A 1 123 ? 9.147 -2.043 -19.346 1.00 70.06 123 VAL A CA 1
ATOM 992 C C . VAL A 1 123 ? 8.202 -3.226 -19.527 1.00 70.06 123 VAL A C 1
ATOM 994 O O . VAL A 1 123 ? 7.146 -3.250 -18.904 1.00 70.06 123 VAL A O 1
ATOM 997 N N . HIS A 1 124 ? 8.573 -4.237 -20.313 1.00 73.50 124 HIS A N 1
ATOM 998 C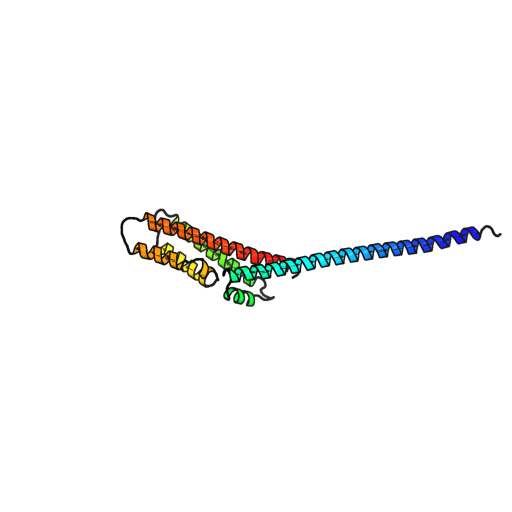 CA . HIS A 1 124 ? 7.773 -5.449 -20.459 1.00 73.50 124 HIS A CA 1
ATOM 999 C C . HIS A 1 124 ? 7.650 -6.216 -19.135 1.00 73.50 124 HIS A C 1
ATOM 1001 O O . HIS A 1 124 ? 6.551 -6.628 -18.772 1.00 73.50 124 HIS A O 1
ATOM 1007 N N . GLN A 1 125 ? 8.746 -6.369 -18.384 1.00 74.94 125 GLN A N 1
ATOM 1008 C CA . GLN A 1 125 ? 8.706 -6.994 -17.057 1.00 74.94 125 GLN A CA 1
ATOM 1009 C C . GLN A 1 125 ? 7.855 -6.190 -16.076 1.00 74.94 125 GLN A C 1
ATOM 1011 O O . GLN A 1 125 ? 7.026 -6.770 -15.382 1.00 74.94 125 GLN A O 1
ATOM 1016 N N . LEU A 1 126 ? 8.003 -4.863 -16.067 1.00 70.56 126 LEU A N 1
ATOM 1017 C CA . LEU A 1 126 ? 7.210 -3.982 -15.213 1.00 70.56 126 LEU A CA 1
ATOM 1018 C C . LEU A 1 126 ? 5.731 -3.982 -15.599 1.00 70.56 126 LEU A C 1
ATOM 1020 O O . LEU A 1 126 ? 4.861 -3.933 -14.736 1.00 70.56 126 LEU A O 1
ATOM 1024 N N . LYS A 1 127 ? 5.423 -4.109 -16.891 1.00 68.56 127 LYS A N 1
ATOM 1025 C CA . LYS A 1 127 ? 4.067 -4.357 -17.375 1.00 68.56 127 LYS A CA 1
ATOM 1026 C C . LYS A 1 127 ? 3.548 -5.701 -16.870 1.00 68.56 127 LYS A C 1
ATOM 1028 O O . LYS A 1 127 ? 2.420 -5.753 -16.405 1.00 68.56 127 LYS A O 1
ATOM 1033 N N . GLY A 1 128 ? 4.347 -6.764 -16.931 1.00 68.06 128 GLY A N 1
ATOM 1034 C CA . GLY A 1 128 ? 3.979 -8.079 -16.407 1.00 68.06 128 GLY A CA 1
ATOM 1035 C C . GLY A 1 128 ? 3.652 -8.037 -14.914 1.00 68.06 128 GLY A C 1
ATOM 1036 O O . GLY A 1 128 ? 2.556 -8.432 -14.529 1.00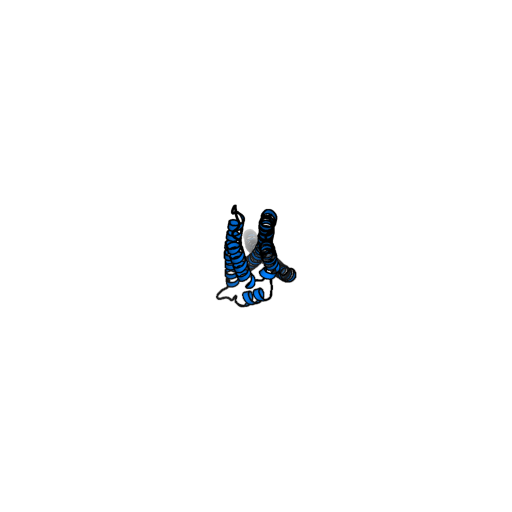 68.06 128 GLY A O 1
ATOM 1037 N N . SER A 1 129 ? 4.543 -7.470 -14.097 1.00 66.69 129 SER A N 1
ATOM 1038 C CA . SER A 1 129 ? 4.345 -7.356 -12.645 1.00 66.69 129 SER A CA 1
ATOM 1039 C C . SER A 1 129 ? 3.196 -6.416 -12.266 1.00 66.69 129 SER A C 1
ATOM 1041 O O . SER A 1 129 ? 2.489 -6.668 -11.292 1.00 66.69 129 SER A O 1
ATOM 1043 N N . SER A 1 130 ? 2.949 -5.369 -13.061 1.00 63.56 130 SER A N 1
ATOM 1044 C CA . SER A 1 130 ? 1.798 -4.475 -12.879 1.00 63.56 130 SER A CA 1
ATOM 1045 C C . SER A 1 130 ? 0.497 -4.984 -13.497 1.00 63.56 130 SER A C 1
ATOM 1047 O O . SER A 1 130 ? -0.531 -4.401 -13.198 1.00 63.56 130 SER A O 1
ATOM 1049 N N . SER A 1 131 ? 0.503 -6.035 -14.329 1.00 59.44 131 SER A N 1
ATOM 1050 C CA . SER A 1 131 ? -0.720 -6.659 -14.879 1.00 59.44 131 SER A CA 1
ATOM 1051 C C . SER A 1 131 ? -1.399 -7.575 -13.862 1.00 59.44 131 SER A C 1
ATOM 1053 O O . SER A 1 131 ? -2.614 -7.745 -13.899 1.00 59.44 131 SER A O 1
ATOM 1055 N N . SER A 1 132 ? -0.613 -8.130 -12.940 1.00 54.50 132 SER A N 1
ATOM 1056 C CA . SER A 1 132 ? -1.074 -8.870 -11.760 1.00 54.50 132 SER A CA 1
ATOM 1057 C C . SER A 1 132 ? -1.667 -7.981 -10.658 1.00 54.50 132 SER A C 1
ATOM 1059 O O . SER A 1 132 ? -2.102 -8.495 -9.638 1.00 54.50 132 SER A O 1
ATOM 1061 N N . TRP A 1 133 ? -1.670 -6.658 -10.846 1.00 54.12 133 TRP A N 1
ATOM 1062 C CA . TRP A 1 133 ? -2.158 -5.677 -9.878 1.00 54.12 133 TRP A CA 1
ATOM 1063 C C . TRP A 1 133 ? -2.916 -4.550 -10.587 1.00 54.12 133 TRP A C 1
ATOM 1065 O O . TRP A 1 133 ? -2.795 -4.353 -11.792 1.00 54.12 133 TRP A O 1
ATOM 1075 N N . CYS A 1 134 ? -3.664 -3.737 -9.850 1.00 50.81 134 CYS A N 1
ATOM 1076 C CA . CYS A 1 134 ? -4.479 -2.642 -10.395 1.00 50.81 134 CYS A CA 1
ATOM 1077 C C . CYS A 1 134 ? -3.662 -1.521 -11.098 1.00 50.81 134 CYS A C 1
ATOM 1079 O O . CYS A 1 134 ? -4.222 -0.560 -11.631 1.00 50.81 134 CYS A O 1
ATOM 1081 N N . LEU A 1 135 ? -2.323 -1.610 -11.119 1.00 52.25 135 LEU A N 1
ATOM 1082 C CA . LEU A 1 135 ? -1.418 -0.573 -11.624 1.00 52.25 135 LEU A CA 1
ATOM 1083 C C . LEU A 1 135 ? -1.334 -0.472 -13.148 1.00 52.25 135 LEU A C 1
ATOM 1085 O O . LEU A 1 135 ? -0.997 0.598 -13.666 1.00 52.25 135 LEU A O 1
ATOM 1089 N N . TYR A 1 136 ? -1.651 -1.537 -13.888 1.00 51.19 136 TYR A N 1
ATOM 1090 C CA . TYR A 1 136 ? -1.556 -1.517 -15.351 1.00 51.19 136 TYR A CA 1
ATOM 1091 C C . TYR A 1 136 ? -2.400 -0.397 -15.986 1.00 51.19 136 TYR A C 1
ATOM 1093 O O . TYR A 1 136 ? -1.994 0.220 -16.975 1.00 51.19 136 TYR A O 1
ATOM 1101 N N . LYS A 1 137 ? -3.546 -0.072 -15.373 1.00 53.62 137 LYS A N 1
ATOM 1102 C CA . LYS A 1 137 ? -4.470 0.958 -15.862 1.00 53.62 137 LYS A CA 1
ATOM 1103 C C . LYS A 1 137 ? -3.898 2.380 -15.754 1.00 53.62 137 LYS A C 1
ATOM 1105 O O . LYS A 1 137 ? -4.173 3.209 -16.621 1.00 53.62 137 LYS A O 1
ATOM 1110 N N . TYR A 1 138 ? -3.072 2.653 -14.742 1.00 49.47 138 TYR A N 1
ATOM 1111 C CA . TYR A 1 138 ? -2.479 3.978 -14.514 1.00 49.47 138 TYR A CA 1
ATOM 1112 C C . TYR A 1 138 ? -1.155 4.179 -15.206 1.00 49.47 138 TYR A C 1
ATOM 1114 O O . TYR A 1 138 ? -0.870 5.268 -15.702 1.00 49.47 138 TYR A O 1
ATOM 1122 N N . LEU A 1 139 ? -0.345 3.127 -15.265 1.00 52.38 139 LEU A N 1
ATOM 1123 C CA . LEU A 1 139 ? 1.028 3.298 -15.698 1.00 52.38 139 LEU A CA 1
ATOM 1124 C C . LEU A 1 139 ? 1.152 3.548 -17.211 1.00 52.38 139 LEU A C 1
ATOM 1126 O O . LEU A 1 139 ? 2.243 3.885 -17.661 1.00 52.38 139 LEU A O 1
ATOM 1130 N N . LYS A 1 140 ? 0.054 3.447 -17.993 1.00 53.25 140 LYS A N 1
ATOM 1131 C CA . LYS A 1 140 ? -0.031 3.758 -19.443 1.00 53.25 140 LYS A CA 1
ATOM 1132 C C . LYS A 1 140 ? 1.217 3.319 -20.233 1.00 53.25 140 LYS A C 1
ATOM 1134 O O . LYS A 1 140 ? 1.617 3.957 -21.208 1.00 53.25 140 LYS A O 1
ATOM 1139 N N . PHE A 1 141 ? 1.843 2.215 -19.824 1.00 51.22 141 PHE A N 1
ATOM 1140 C CA . PHE A 1 141 ? 3.164 1.819 -20.317 1.00 51.22 141 PHE A CA 1
ATOM 1141 C C . PHE A 1 141 ? 3.158 1.473 -21.801 1.00 51.22 141 PHE A C 1
ATOM 1143 O O . PHE A 1 141 ? 4.154 1.679 -22.493 1.00 51.22 141 PHE A O 1
ATOM 1150 N N . ASP A 1 142 ? 2.015 1.014 -22.310 1.00 47.19 142 ASP A N 1
ATOM 1151 C CA . ASP A 1 142 ? 1.830 0.723 -23.730 1.00 47.19 142 ASP A CA 1
ATOM 1152 C C . ASP A 1 142 ? 2.088 1.940 -24.623 1.00 47.19 142 ASP A C 1
ATOM 1154 O O . ASP A 1 142 ? 2.557 1.788 -25.748 1.00 47.19 142 ASP A O 1
ATOM 1158 N N . GLU A 1 143 ? 1.828 3.150 -24.127 1.00 50.34 143 GLU A N 1
ATOM 1159 C CA . GLU A 1 143 ? 2.086 4.401 -24.844 1.00 50.34 143 GLU A CA 1
ATOM 1160 C C . GLU A 1 143 ? 3.566 4.819 -24.763 1.00 50.34 143 GLU A C 1
ATOM 1162 O O . GLU A 1 143 ? 4.078 5.539 -25.625 1.00 50.34 143 GLU A O 1
ATOM 1167 N N . VAL A 1 144 ? 4.290 4.361 -23.737 1.00 50.91 144 VAL A N 1
ATOM 1168 C CA . VAL A 1 144 ? 5.738 4.571 -23.594 1.00 50.91 144 VAL A CA 1
ATOM 1169 C C . VAL A 1 144 ? 6.488 3.765 -24.652 1.00 50.91 144 VAL A C 1
ATOM 1171 O O . VAL A 1 144 ? 7.267 4.342 -25.410 1.00 50.91 144 VAL A O 1
ATOM 1174 N N . ILE A 1 145 ? 6.182 2.470 -24.757 1.00 49.09 145 ILE A N 1
ATOM 1175 C CA . ILE A 1 145 ? 6.862 1.535 -25.664 1.00 49.09 145 ILE A CA 1
ATOM 1176 C C . ILE A 1 145 ? 6.484 1.775 -27.118 1.00 49.09 145 ILE A C 1
ATOM 1178 O O . ILE A 1 145 ? 7.370 1.854 -27.962 1.00 49.09 145 ILE A O 1
ATOM 1182 N N . LYS A 1 146 ? 5.188 1.939 -27.428 1.00 50.22 146 LYS A N 1
ATOM 1183 C CA . LYS A 1 146 ? 4.754 2.145 -28.818 1.00 50.22 146 LYS A CA 1
ATOM 1184 C C . LYS A 1 146 ? 5.432 3.359 -29.439 1.00 50.22 146 LYS A C 1
ATOM 1186 O O . LYS A 1 146 ? 5.935 3.244 -30.544 1.00 50.22 146 LYS A O 1
ATOM 1191 N N . ASN A 1 147 ? 5.527 4.480 -28.730 1.00 46.25 147 ASN A N 1
ATOM 1192 C CA . ASN A 1 147 ? 6.122 5.686 -29.312 1.00 46.25 147 ASN A CA 1
ATOM 1193 C C . ASN A 1 147 ? 7.657 5.609 -29.365 1.00 46.25 147 ASN A C 1
ATOM 1195 O O . ASN A 1 147 ? 8.230 6.002 -30.373 1.00 46.25 147 ASN A O 1
ATOM 1199 N N . ALA A 1 148 ? 8.315 5.033 -28.348 1.00 48.06 148 ALA A N 1
ATOM 1200 C CA . ALA A 1 148 ? 9.766 4.817 -28.382 1.00 48.06 148 ALA A CA 1
ATOM 1201 C C . ALA A 1 148 ? 10.184 3.843 -29.506 1.00 48.06 148 ALA A C 1
ATOM 1203 O O . ALA A 1 148 ? 11.193 4.053 -30.175 1.00 48.06 148 ALA A O 1
ATOM 1204 N N . ALA A 1 149 ? 9.385 2.799 -29.751 1.00 47.44 149 ALA A N 1
ATOM 1205 C CA . ALA A 1 149 ? 9.617 1.826 -30.817 1.00 47.44 149 ALA A CA 1
ATOM 1206 C C . ALA A 1 149 ? 9.240 2.354 -32.215 1.00 47.44 149 ALA A C 1
ATOM 1208 O O . ALA A 1 149 ? 9.887 1.989 -33.196 1.00 47.44 149 ALA A O 1
ATOM 1209 N N . LEU A 1 150 ? 8.213 3.209 -32.325 1.00 48.03 150 LEU A N 1
ATOM 1210 C CA . LEU A 1 150 ? 7.817 3.850 -33.586 1.00 48.03 150 LEU A CA 1
ATOM 1211 C C . LEU A 1 150 ? 8.880 4.847 -34.073 1.00 48.03 150 LEU A C 1
ATOM 1213 O O . LEU A 1 150 ? 9.212 4.830 -35.255 1.00 48.03 150 LEU A O 1
ATOM 1217 N N . GLU A 1 151 ? 9.486 5.629 -33.177 1.00 45.72 151 GLU A N 1
ATOM 1218 C CA . GLU A 1 151 ? 10.570 6.566 -33.522 1.00 45.72 151 GLU A CA 1
ATOM 1219 C C . GLU A 1 151 ? 11.870 5.848 -33.924 1.00 45.72 151 GLU A C 1
ATOM 1221 O O . GLU A 1 151 ? 12.621 6.341 -34.759 1.00 45.72 151 GLU A O 1
ATOM 1226 N N . HIS A 1 152 ? 12.114 4.629 -33.430 1.00 43.28 152 HIS A N 1
ATOM 1227 C CA . HIS A 1 152 ? 13.252 3.810 -33.871 1.00 43.28 152 HIS A CA 1
ATOM 1228 C C . HIS A 1 152 ? 13.074 3.257 -35.304 1.00 43.28 152 HIS A C 1
ATOM 1230 O O . HIS A 1 152 ? 14.033 2.772 -35.915 1.00 43.28 152 HIS A O 1
ATOM 1236 N N . ARG A 1 153 ? 11.849 3.304 -35.851 1.00 42.53 153 ARG A N 1
ATOM 1237 C CA . ARG A 1 153 ? 11.535 2.859 -37.216 1.00 42.53 153 ARG A CA 1
ATOM 1238 C C . ARG A 1 153 ? 11.647 3.988 -38.251 1.00 42.53 153 ARG A C 1
ATOM 1240 O O . ARG A 1 153 ? 11.804 3.688 -39.433 1.00 42.53 153 ARG A O 1
ATOM 1247 N N . GLU A 1 154 ? 11.650 5.249 -37.819 1.00 41.28 154 GLU A N 1
ATOM 1248 C CA . GLU A 1 154 ? 11.947 6.424 -38.648 1.00 41.28 154 GLU A CA 1
ATOM 1249 C C . GLU A 1 154 ? 13.350 6.945 -38.311 1.00 41.28 154 GLU A C 1
ATOM 1251 O O . GLU A 1 154 ? 13.553 7.866 -37.526 1.00 41.28 154 GLU A O 1
ATOM 1256 N N . PHE A 1 155 ? 14.361 6.302 -38.893 1.00 45.06 155 PHE A N 1
ATOM 1257 C CA . PHE A 1 155 ? 15.749 6.729 -38.757 1.00 45.06 155 PHE A CA 1
ATOM 1258 C C . PHE A 1 155 ? 15.975 8.044 -39.517 1.00 45.06 155 PHE A C 1
ATOM 1260 O O . PHE A 1 155 ? 16.280 8.024 -40.707 1.00 45.06 155 PHE A O 1
ATOM 1267 N N . THR A 1 156 ? 15.867 9.183 -38.832 1.00 35.78 156 THR A N 1
ATOM 1268 C CA . THR A 1 156 ? 16.450 10.454 -39.289 1.00 35.78 156 THR A CA 1
ATOM 1269 C C . THR A 1 156 ? 16.992 11.251 -38.104 1.00 35.78 156 THR A C 1
ATOM 1271 O O . THR A 1 156 ? 16.225 11.789 -37.313 1.00 35.78 156 THR A O 1
ATOM 1274 N N . GLU A 1 157 ? 18.324 11.282 -37.984 1.00 40.09 157 GLU A N 1
ATOM 1275 C CA . GLU A 1 157 ? 19.163 12.342 -37.388 1.00 40.09 157 GLU A CA 1
ATOM 1276 C C . GLU A 1 157 ? 18.515 13.290 -36.358 1.00 40.09 157 GLU A C 1
ATOM 1278 O O . GLU A 1 157 ? 18.575 14.508 -36.466 1.00 40.09 157 GLU A O 1
ATOM 1283 N N . SER A 1 158 ? 17.948 12.751 -35.284 1.00 43.09 158 SER A N 1
ATOM 1284 C CA . SER A 1 158 ? 17.914 13.437 -33.994 1.00 43.09 158 SER A CA 1
ATOM 1285 C C . SER A 1 158 ? 17.694 12.386 -32.909 1.00 43.09 158 SER A C 1
ATOM 1287 O O . SER A 1 158 ? 16.594 11.904 -32.696 1.00 43.09 158 SER A O 1
ATOM 1289 N N . ALA A 1 159 ? 18.763 11.963 -32.236 1.00 48.59 159 ALA A N 1
ATOM 1290 C CA . ALA A 1 159 ? 18.668 11.069 -31.075 1.00 48.59 159 ALA A CA 1
ATOM 1291 C C . ALA A 1 159 ? 18.121 11.800 -29.826 1.00 48.59 159 ALA A C 1
ATOM 1293 O O . ALA A 1 159 ? 17.661 11.187 -28.870 1.00 48.59 159 ALA A O 1
ATOM 1294 N N . PHE A 1 160 ? 18.135 13.137 -29.839 1.00 45.06 160 PHE A N 1
ATOM 1295 C CA . PHE A 1 160 ? 17.733 13.979 -28.713 1.00 45.06 160 PHE A CA 1
ATOM 1296 C C . PHE A 1 160 ? 16.234 13.921 -28.336 1.00 45.06 160 PHE A C 1
ATOM 1298 O O . PHE A 1 160 ? 15.951 13.935 -27.133 1.00 45.06 160 PHE A O 1
ATOM 1305 N N . PRO A 1 161 ? 15.262 13.840 -29.271 1.00 51.50 161 PRO A N 1
ATOM 1306 C CA . PRO A 1 161 ? 13.841 13.751 -28.940 1.00 51.50 161 PRO A CA 1
ATOM 1307 C C . PRO A 1 161 ? 13.461 12.417 -28.294 1.00 51.50 161 PRO A C 1
ATOM 1309 O O . PRO A 1 161 ? 12.753 12.438 -27.290 1.00 51.50 161 PRO A O 1
ATOM 1312 N N . SER A 1 162 ? 13.973 11.283 -28.788 1.00 63.66 162 SER A N 1
ATOM 1313 C CA . SER A 1 162 ? 13.571 9.954 -28.301 1.00 63.66 162 SER A CA 1
ATOM 1314 C C . SER A 1 162 ? 14.123 9.650 -26.905 1.00 63.66 162 SER A C 1
ATOM 1316 O O . SER A 1 162 ? 13.400 9.135 -26.050 1.00 63.66 162 SER A O 1
ATOM 1318 N N . GLU A 1 163 ? 15.364 10.054 -26.607 1.00 64.31 163 GLU A N 1
ATOM 1319 C CA . GLU A 1 163 ? 15.935 9.903 -25.265 1.00 64.31 163 GLU A CA 1
ATOM 1320 C C . GLU A 1 163 ? 15.274 10.831 -24.241 1.00 64.31 163 GLU A C 1
ATOM 1322 O O . GLU A 1 163 ? 14.973 10.421 -23.118 1.00 64.31 163 GLU A O 1
ATOM 1327 N N . THR A 1 164 ? 15.035 12.092 -24.613 1.00 67.06 164 THR A N 1
ATOM 1328 C CA . THR A 1 164 ? 14.368 13.069 -23.739 1.00 67.06 164 THR A CA 1
ATOM 1329 C C . THR A 1 164 ? 12.920 12.657 -23.478 1.00 67.06 164 THR A C 1
ATOM 1331 O O . THR A 1 164 ? 12.443 12.743 -22.345 1.00 67.06 164 THR A O 1
ATOM 1334 N N . LEU A 1 165 ? 12.227 12.145 -24.497 1.00 67.62 165 LEU A N 1
ATOM 1335 C CA . LEU A 1 165 ? 10.886 11.583 -24.372 1.00 67.62 165 LEU A CA 1
ATOM 1336 C C . LEU A 1 165 ? 10.873 10.350 -23.462 1.00 67.62 165 LEU A C 1
ATOM 1338 O O . LEU A 1 165 ? 10.015 10.265 -22.582 1.00 67.62 165 LEU A O 1
ATOM 1342 N N . ALA A 1 166 ? 11.828 9.428 -23.627 1.00 65.94 166 ALA A N 1
ATOM 1343 C CA . ALA A 1 166 ? 11.966 8.256 -22.765 1.00 65.94 166 ALA A CA 1
ATOM 1344 C C . ALA A 1 166 ? 12.195 8.664 -21.300 1.00 65.94 166 ALA A C 1
ATOM 1346 O O . ALA A 1 166 ? 11.485 8.188 -20.415 1.00 65.94 166 ALA A O 1
ATOM 1347 N N . ARG A 1 167 ? 13.097 9.623 -21.042 1.00 69.88 167 ARG A N 1
ATOM 13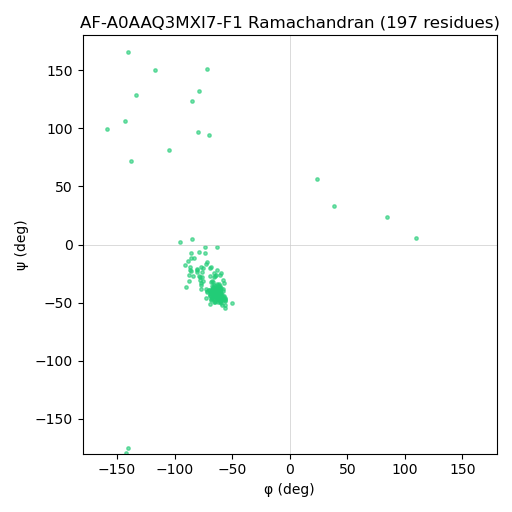48 C CA . ARG A 1 167 ? 13.347 10.169 -19.695 1.00 69.88 167 ARG A CA 1
ATOM 1349 C C . ARG A 1 167 ? 12.095 10.809 -19.088 1.00 69.88 167 ARG A C 1
ATOM 1351 O O . ARG A 1 167 ? 11.712 10.451 -17.977 1.00 69.88 167 ARG A O 1
ATOM 1358 N N . ASN A 1 168 ? 11.416 11.696 -19.817 1.00 68.69 168 ASN A N 1
ATOM 1359 C CA . ASN A 1 168 ? 10.196 12.361 -19.339 1.00 68.69 168 ASN A CA 1
ATOM 1360 C C . ASN A 1 168 ? 9.068 11.368 -19.028 1.00 68.69 168 ASN A C 1
ATOM 1362 O O . ASN A 1 168 ? 8.350 11.518 -18.039 1.00 68.69 168 ASN A O 1
ATOM 1366 N N . LYS A 1 169 ? 8.912 10.328 -19.851 1.00 67.19 169 LYS A N 1
ATOM 1367 C CA . LYS A 1 169 ? 7.904 9.289 -19.626 1.00 67.19 169 LYS A CA 1
ATOM 1368 C C . LYS A 1 169 ? 8.242 8.402 -18.432 1.00 67.19 169 LYS A C 1
ATOM 1370 O O . LYS A 1 169 ? 7.342 8.092 -17.656 1.00 67.19 169 LYS A O 1
ATOM 1375 N N . THR A 1 170 ? 9.511 8.052 -18.228 1.00 67.75 170 THR A N 1
ATOM 1376 C CA . THR A 1 170 ? 9.923 7.319 -17.024 1.00 67.75 170 THR A CA 1
ATOM 1377 C C . THR A 1 170 ? 9.744 8.149 -15.761 1.00 67.75 170 THR A C 1
ATOM 1379 O O . THR A 1 170 ? 9.268 7.610 -14.771 1.00 67.75 170 THR A O 1
ATOM 1382 N N . LEU A 1 171 ? 10.002 9.461 -15.794 1.00 72.00 171 LEU A N 1
ATOM 1383 C CA . LEU A 1 171 ? 9.677 10.348 -14.669 1.00 72.00 171 LEU A CA 1
ATOM 1384 C C . LEU A 1 171 ? 8.184 10.310 -14.327 1.00 72.00 171 LEU A C 1
ATOM 1386 O O . LEU A 1 171 ? 7.827 10.201 -13.155 1.00 72.00 171 LEU A O 1
ATOM 1390 N N . LYS A 1 172 ? 7.313 10.348 -15.343 1.00 71.69 172 LYS A N 1
ATOM 1391 C CA . LYS A 1 172 ? 5.865 10.227 -15.142 1.00 71.69 172 LYS A CA 1
ATOM 1392 C C . LYS A 1 172 ? 5.500 8.890 -14.499 1.00 71.69 172 LYS A C 1
ATOM 1394 O O . LYS A 1 172 ? 4.792 8.869 -13.506 1.00 71.69 172 LYS A O 1
ATOM 1399 N N . VAL A 1 173 ? 6.022 7.790 -15.026 1.00 69.12 173 VAL A N 1
ATOM 1400 C CA . VAL A 1 173 ? 5.823 6.443 -14.478 1.00 69.12 173 VAL A CA 1
ATOM 1401 C C . VAL A 1 173 ? 6.269 6.349 -13.014 1.00 69.12 173 VAL A C 1
ATOM 1403 O O . VAL A 1 173 ? 5.531 5.823 -12.187 1.00 69.12 173 VAL A O 1
ATOM 1406 N N . THR A 1 174 ? 7.448 6.879 -12.677 1.00 74.06 174 THR A N 1
ATOM 1407 C CA . THR A 1 174 ? 7.964 6.892 -11.301 1.00 74.06 174 THR A CA 1
ATOM 1408 C C . THR A 1 174 ? 7.065 7.713 -10.376 1.00 74.06 174 THR A C 1
ATOM 1410 O O . THR A 1 174 ? 6.838 7.325 -9.229 1.00 74.06 174 THR A O 1
ATOM 1413 N N . HIS A 1 175 ? 6.519 8.828 -10.868 1.00 75.75 175 HIS A N 1
ATOM 1414 C CA . HIS A 1 175 ? 5.575 9.647 -10.114 1.00 75.75 175 HIS A CA 1
ATOM 1415 C C . HIS A 1 175 ? 4.258 8.906 -9.848 1.00 75.75 175 HIS A C 1
ATOM 1417 O O . HIS A 1 175 ? 3.829 8.828 -8.700 1.00 75.75 175 HIS A O 1
ATOM 1423 N N . GLU A 1 176 ? 3.660 8.309 -10.882 1.00 72.94 176 GLU A N 1
ATOM 1424 C CA . GLU A 1 176 ? 2.420 7.528 -10.760 1.00 72.94 176 GLU A CA 1
ATOM 1425 C C . GLU A 1 176 ? 2.610 6.327 -9.820 1.00 72.94 176 GLU A C 1
ATOM 1427 O O . GLU A 1 176 ? 1.786 6.091 -8.941 1.00 72.94 176 GLU A O 1
ATOM 1432 N N . TYR A 1 177 ? 3.737 5.612 -9.931 1.00 76.25 177 TYR A N 1
ATOM 1433 C CA . TYR A 1 177 ? 4.104 4.557 -8.982 1.00 76.25 177 TYR A CA 1
ATOM 1434 C C . TYR A 1 177 ? 4.155 5.074 -7.540 1.00 76.25 177 TYR A C 1
ATOM 1436 O O . TYR A 1 177 ? 3.565 4.469 -6.647 1.00 76.25 177 TYR A O 1
ATOM 1444 N N . SER A 1 178 ? 4.825 6.207 -7.312 1.00 80.75 178 SER A N 1
ATOM 1445 C CA . SER A 1 178 ? 4.949 6.794 -5.972 1.00 80.75 178 SER A CA 1
ATOM 1446 C C . SER A 1 178 ? 3.584 7.153 -5.382 1.00 80.75 178 SER A C 1
ATOM 1448 O O . SER A 1 178 ? 3.368 6.984 -4.182 1.00 80.75 178 SER A O 1
ATOM 1450 N N . LEU A 1 179 ? 2.649 7.610 -6.222 1.00 81.56 179 LEU A N 1
ATOM 1451 C CA . LEU A 1 179 ? 1.279 7.898 -5.810 1.00 81.56 179 LEU A CA 1
ATOM 1452 C C . LEU A 1 179 ? 0.549 6.622 -5.378 1.00 81.56 179 LEU A C 1
ATOM 1454 O O . LEU A 1 179 ? -0.004 6.590 -4.280 1.00 81.56 179 LEU A O 1
ATOM 1458 N N . VAL A 1 180 ? 0.596 5.564 -6.195 1.00 80.69 180 VAL A N 1
ATOM 1459 C CA . VAL A 1 180 ? -0.013 4.266 -5.855 1.00 80.69 180 VAL A CA 1
ATOM 1460 C C . VAL A 1 180 ? 0.567 3.724 -4.548 1.00 80.69 180 VAL A C 1
ATOM 1462 O O . VAL A 1 180 ? -0.189 3.352 -3.649 1.00 80.69 180 VAL A O 1
ATOM 1465 N N . LYS A 1 181 ? 1.899 3.736 -4.416 1.00 82.56 181 LYS A N 1
ATOM 1466 C CA . LYS A 1 181 ? 2.598 3.280 -3.212 1.00 82.56 181 LYS A CA 1
ATOM 1467 C C . LYS A 1 181 ? 2.119 4.030 -1.973 1.00 82.56 181 LYS A C 1
ATOM 1469 O O . LYS A 1 181 ? 1.670 3.407 -1.018 1.00 82.56 181 LYS A O 1
ATOM 1474 N N . SER A 1 182 ? 2.116 5.362 -2.016 1.00 88.00 182 SER A N 1
ATOM 1475 C CA . SER A 1 182 ? 1.678 6.189 -0.886 1.00 88.00 182 SER A CA 1
ATOM 1476 C C . SER A 1 182 ? 0.223 5.931 -0.479 1.00 88.00 182 SER A C 1
ATOM 1478 O O . SER A 1 182 ? -0.096 5.979 0.713 1.00 88.00 182 SER A O 1
ATOM 1480 N N . LYS A 1 183 ? -0.669 5.684 -1.448 1.00 86.81 183 LYS A N 1
ATOM 1481 C CA . LYS A 1 183 ? -2.083 5.393 -1.184 1.00 86.81 183 LYS A CA 1
ATOM 1482 C C . LYS A 1 183 ? -2.262 4.039 -0.495 1.00 86.81 183 LYS A C 1
ATOM 1484 O O . LYS A 1 183 ? -2.933 3.953 0.529 1.00 86.81 183 LYS A O 1
ATOM 1489 N N . LEU A 1 184 ? -1.611 3.000 -1.010 1.00 85.19 184 LEU A N 1
ATOM 1490 C CA . LEU A 1 184 ? -1.668 1.657 -0.431 1.00 85.19 184 LEU A CA 1
ATOM 1491 C C . LEU A 1 184 ? -0.975 1.581 0.938 1.00 85.19 184 LEU A C 1
ATOM 1493 O O . LEU A 1 184 ? -1.521 0.987 1.857 1.00 85.19 184 LEU A O 1
ATOM 1497 N N . GLU A 1 185 ? 0.160 2.253 1.138 1.00 88.12 185 GLU A N 1
ATOM 1498 C CA . GLU A 1 185 ? 0.794 2.350 2.465 1.00 88.12 185 GLU A CA 1
ATOM 1499 C C . GLU A 1 185 ? -0.112 3.041 3.494 1.00 88.12 185 GLU A C 1
ATOM 1501 O O . GLU A 1 185 ? -0.083 2.715 4.681 1.00 88.12 185 GLU A O 1
ATOM 1506 N N . THR A 1 186 ? -0.912 4.014 3.050 1.00 91.88 186 THR A N 1
ATOM 1507 C CA . THR A 1 186 ? -1.905 4.675 3.903 1.00 91.88 186 THR A CA 1
ATOM 1508 C C . THR A 1 186 ? -3.038 3.713 4.250 1.00 91.88 186 THR A C 1
ATOM 1510 O O . THR A 1 186 ? -3.402 3.631 5.420 1.00 91.88 186 THR A O 1
ATOM 1513 N N . LEU A 1 187 ? -3.537 2.950 3.270 1.00 89.06 187 LEU A N 1
ATOM 1514 C CA . LEU A 1 187 ? -4.562 1.924 3.474 1.00 89.06 187 LEU A CA 1
ATOM 1515 C C . LEU A 1 187 ? -4.118 0.893 4.525 1.00 89.06 187 LEU A C 1
ATOM 1517 O O . LEU A 1 187 ? -4.777 0.748 5.552 1.00 89.06 187 LEU A O 1
ATOM 1521 N N . LEU A 1 188 ? -2.948 0.276 4.326 1.00 86.38 188 LEU A N 1
ATOM 1522 C CA . LEU A 1 188 ? -2.408 -0.741 5.238 1.00 86.38 188 LEU A CA 1
ATOM 1523 C C . LEU A 1 188 ? -2.150 -0.181 6.646 1.00 86.38 188 LEU A C 1
ATOM 1525 O O . LEU A 1 188 ? -2.386 -0.846 7.652 1.00 86.38 188 LEU A O 1
ATOM 1529 N N . ARG A 1 189 ? -1.700 1.076 6.751 1.00 90.12 189 ARG A N 1
ATOM 1530 C CA . ARG A 1 189 ? -1.505 1.743 8.048 1.00 90.12 189 ARG A CA 1
ATOM 1531 C C . ARG A 1 189 ? -2.823 1.942 8.795 1.00 90.12 189 ARG A C 1
ATOM 1533 O O . ARG A 1 189 ? -2.845 1.800 10.015 1.00 90.12 189 ARG A O 1
ATOM 1540 N N . MET A 1 190 ? -3.896 2.304 8.093 1.00 89.00 190 MET A N 1
ATOM 1541 C CA . MET A 1 190 ? -5.222 2.465 8.697 1.00 89.00 190 MET A CA 1
ATOM 1542 C C . MET A 1 190 ? -5.766 1.120 9.197 1.00 89.00 190 MET A C 1
ATOM 1544 O O . MET A 1 190 ? -6.289 1.060 10.308 1.00 89.00 190 MET A O 1
ATOM 1548 N N . GLU A 1 191 ? -5.570 0.038 8.437 1.00 85.81 191 GLU A N 1
ATOM 1549 C CA . GLU A 1 191 ? -5.913 -1.327 8.866 1.00 85.81 191 GLU A CA 1
ATOM 1550 C C . GLU A 1 191 ? -5.145 -1.730 10.134 1.00 85.81 191 GLU A C 1
ATOM 1552 O O . GLU A 1 191 ? -5.748 -2.152 11.119 1.00 85.81 191 GLU A O 1
ATOM 1557 N N . GLN A 1 192 ? -3.829 -1.498 10.172 1.00 85.19 192 GLN A N 1
ATOM 1558 C CA . GLN A 1 192 ? -3.003 -1.778 11.352 1.00 85.19 192 GLN A CA 1
ATOM 1559 C C . GLN A 1 192 ? -3.425 -0.977 12.591 1.00 85.19 192 GLN A C 1
ATOM 1561 O O . GLN A 1 192 ? -3.364 -1.494 13.705 1.00 85.19 192 GLN A O 1
ATOM 1566 N N . GLN A 1 193 ? -3.856 0.277 12.426 1.00 86.25 193 GLN A N 1
ATOM 1567 C CA . GLN A 1 193 ? -4.357 1.092 13.539 1.00 86.25 193 GLN A CA 1
ATOM 1568 C C . GLN A 1 193 ? -5.645 0.522 14.136 1.00 86.25 193 GLN A C 1
ATOM 1570 O O . GLN A 1 193 ? -5.808 0.549 15.355 1.00 86.25 193 GLN A O 1
ATOM 1575 N N . ILE A 1 194 ? -6.536 -0.006 13.295 1.00 85.00 194 ILE A N 1
ATOM 1576 C CA . ILE A 1 194 ? -7.778 -0.651 13.733 1.00 85.00 194 ILE A CA 1
ATOM 1577 C C . ILE A 1 194 ? -7.462 -1.959 14.465 1.00 85.00 194 ILE A C 1
ATOM 1579 O O . ILE A 1 194 ? -7.935 -2.147 15.585 1.00 85.00 194 ILE A O 1
ATOM 1583 N N . LEU A 1 195 ? -6.590 -2.798 13.896 1.00 81.62 195 LEU A N 1
ATOM 1584 C CA . LEU A 1 195 ? -6.147 -4.049 14.525 1.00 81.62 195 LEU A CA 1
ATOM 1585 C C . LEU A 1 195 ? -5.479 -3.795 15.889 1.00 81.62 195 LEU A C 1
ATOM 1587 O O . LEU A 1 195 ? -5.799 -4.438 16.887 1.00 81.62 195 LEU A O 1
ATOM 1591 N N . ALA A 1 196 ? -4.587 -2.802 15.975 1.00 80.19 196 ALA A N 1
ATOM 1592 C CA . ALA A 1 196 ? -3.909 -2.443 17.224 1.00 80.19 196 ALA A CA 1
ATOM 1593 C C . ALA A 1 196 ? -4.861 -1.885 18.298 1.00 80.19 196 ALA A C 1
ATOM 1595 O O . ALA A 1 196 ? -4.565 -1.974 19.491 1.00 80.19 196 ALA A O 1
ATOM 1596 N N . ALA A 1 197 ? -5.998 -1.317 17.891 1.00 78.19 197 ALA A N 1
ATOM 1597 C CA . ALA A 1 197 ? -7.039 -0.816 18.783 1.00 78.19 197 ALA A CA 1
ATOM 1598 C C . ALA A 1 197 ? -8.030 -1.909 19.242 1.00 78.19 197 ALA A C 1
ATOM 1600 O O . ALA A 1 197 ? -8.981 -1.599 19.962 1.00 78.19 197 ALA A O 1
ATOM 1601 N N . GLY A 1 198 ? -7.790 -3.177 18.884 1.00 67.19 198 GLY A N 1
ATOM 1602 C CA . GLY A 1 198 ? -8.622 -4.318 19.275 1.00 67.19 198 GLY A CA 1
ATOM 1603 C C . GLY A 1 198 ? -9.832 -4.548 18.369 1.00 67.19 198 GLY A C 1
ATOM 1604 O O . GLY A 1 198 ? -10.822 -5.115 18.836 1.00 67.19 198 GLY A O 1
ATOM 1605 N N . GLY A 1 199 ? -9.763 -4.063 17.124 1.00 53.06 199 GLY A N 1
ATOM 1606 C CA . GLY A 1 199 ? -10.709 -4.371 16.051 1.00 53.06 199 GLY A CA 1
ATOM 1607 C C . GLY A 1 199 ? -10.441 -5.724 15.414 1.00 53.06 199 GLY A C 1
ATOM 1608 O O . GLY A 1 199 ? -9.250 -6.026 15.181 1.00 53.06 199 GLY A O 1
#

Organism: Vigna mungo (NCBI:txid3915)